Protein AF-G5BMF4-F1 (afdb_monomer)

Foldseek 3Di:
DQVVCCVVVVHHAAEDAAEDAPPDDPVVVVVVCVVCVVVNHRHPYYHYPVRVVCVVPVLADPVCPVVLVVVCVVVVVVCVVVVHDLQPDDAAEAADPSSVRVVSLVVVCVVSVNDDHDPVDDNDCNVVVVVVLVVCVVVVNPPPPPPPDDFPWDWDWDQDPVRWTKIWIAGPVPRDIDIDIDDDDDDDDDPVSVVVVVVVVVVVVVVVVVVVVVVVVVVVVVVVVVVVVVVCVDPVCVVVADPVRD

Mean predicted aligned error: 19.8 Å

Solvent-accessible surface area (backbone atoms only — not comparable to full-atom values): 14627 Å² total; per-residue (Å²): 108,64,68,58,50,19,65,73,68,72,43,90,65,52,68,39,74,48,71,42,64,74,84,61,51,72,71,56,54,48,52,52,44,51,52,33,46,76,72,59,22,47,58,79,39,81,38,35,41,68,55,53,46,38,60,66,44,33,75,61,78,71,74,33,54,66,61,60,53,53,61,45,53,63,53,53,48,50,30,59,76,67,72,49,58,74,85,71,58,88,79,45,80,53,67,42,69,76,55,71,40,68,62,60,48,49,50,50,19,61,73,49,77,64,47,76,69,50,74,91,55,56,30,79,50,48,62,60,50,52,52,52,53,52,50,39,54,75,71,68,50,79,86,77,71,74,89,65,89,69,83,50,64,49,73,47,81,45,72,49,99,84,64,38,42,35,40,34,39,32,29,71,83,76,71,52,69,52,76,48,77,48,76,82,77,86,81,79,73,48,74,67,52,51,51,52,50,52,55,49,51,56,54,51,52,57,52,53,51,56,50,50,52,53,52,53,54,48,52,52,50,51,52,51,53,50,52,50,51,53,53,62,70,31,78,89,43,50,82,78,52,56,86,92,77,113

Sequence (246 aa):
MKEFAEAYLGKTVTNAVVSVPAYFNDSHHQATKDAGTIAGLNVLRIIDEPTAAAISCGLGKKLNADLFCGTLDPVEKALQDAKLDKSQIHDIVLVSDSTCIPKIQKLLQDFFSGKELNKSINPVEAVAYGAAVQAAILSGDKHTSCSHGVPQIEVTFDIDANGILSVSAVDKSTRKENKITITNDKGHLSKEDIERMVQGAEKHKAEDEKQRDKVSSKNSLESYAFNMKATVEDEKLQGKINDEDK

Organism: Heterocephalus glaber (NCBI:txid10181)

Nearest PDB structures (foldseek):
  1yuw-assembly1_A  TM=3.554E-01  e=4.131E-20  Bos taurus
  7kw7-assembly1_C  TM=4.059E-01  e=4.649E-16  Homo sapiens
  5tky-assembly1_A  TM=4.871E-01  e=7.244E-13  Thermochaetoides thermophila DSM 1495
  7krw-assembly3_A  TM=3.355E-01  e=3.394E-12  Escherichia coli K-12
  3n8e-assembly1_A  TM=5.237E-01  e=1.599E-04  Homo sapiens

InterPro domains:
  IPR013126 Heat shock protein 70 family [PF00012] (1-62)
  IPR013126 Heat shock protein 70 fam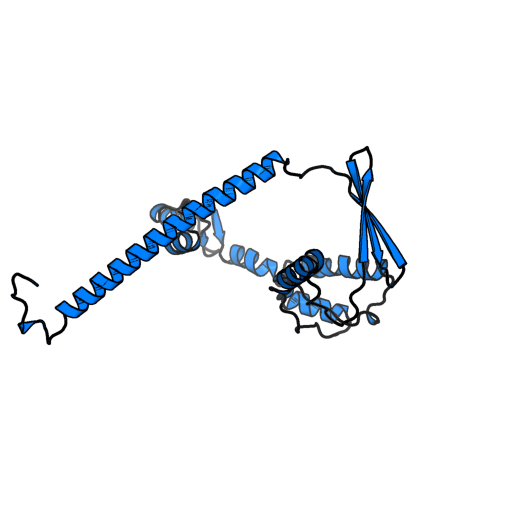ily [PF00012] (146-245)
  IPR013126 Heat shock protein 70 family [PTHR19375] (62-141)
  IPR029047 Heat shock protein 70kD, peptide-binding domain superfamily [G3DSA:2.60.34.10] (135-218)
  IPR029047 Heat shock protein 70kD, peptide-binding domain superfamily [SSF100920] (146-222)
  IPR029048 Heat shock protein 70kD, C-terminal domain superfamily [G3DSA:1.20.1270.10] (219-246)
  IPR029048 Heat shock protein 70kD, C-terminal domain superfamily [SSF100934] (217-246)
  IPR043129 ATPase, nucleotide binding domain [SSF53067] (1-61)
  IPR043129 ATPase, nucleotide binding domain [SSF53067] (61-140)

pLDDT: mean 74.52, std 13.39, range [37.62, 92.75]

Structure (mmCIF, N/CA/C/O backbone):
data_AF-G5BMF4-F1
#
_entry.id   AF-G5BMF4-F1
#
loop_
_atom_site.group_PDB
_atom_site.id
_atom_site.type_symbol
_atom_site.label_atom_id
_atom_site.label_alt_id
_atom_site.label_comp_id
_atom_site.label_asym_id
_atom_site.label_entity_id
_atom_site.label_seq_id
_atom_site.pdbx_PDB_ins_code
_atom_site.Cartn_x
_atom_site.Cartn_y
_atom_site.Cartn_z
_atom_site.occupancy
_atom_site.B_iso_or_equiv
_atom_site.auth_seq_id
_atom_site.auth_comp_id
_atom_site.auth_asym_id
_atom_site.auth_atom_id
_atom_site.pdbx_PDB_model_num
ATOM 1 N N . MET A 1 1 ? -6.979 11.730 17.651 1.00 76.50 1 MET A N 1
ATOM 2 C CA . MET A 1 1 ? -6.179 10.892 16.722 1.00 76.50 1 MET A CA 1
ATOM 3 C C . MET A 1 1 ? -5.653 9.622 17.376 1.00 76.50 1 MET A C 1
ATOM 5 O O . MET A 1 1 ? -5.875 8.574 16.794 1.00 76.50 1 MET A O 1
ATOM 9 N N . LYS A 1 2 ? -5.025 9.679 18.564 1.00 79.31 2 LYS A N 1
ATOM 10 C CA . LYS A 1 2 ? -4.610 8.483 19.322 1.00 79.31 2 LYS A CA 1
ATOM 11 C C . LYS A 1 2 ? -5.760 7.489 19.516 1.00 79.31 2 LYS A C 1
ATOM 13 O O . LYS A 1 2 ? -5.690 6.417 18.951 1.00 79.31 2 LYS A O 1
ATOM 18 N N . GLU A 1 3 ? -6.856 7.887 20.158 1.00 82.00 3 GLU A N 1
ATOM 19 C CA . GLU A 1 3 ? -8.017 7.004 20.392 1.00 82.00 3 GLU A CA 1
ATOM 20 C C . GLU A 1 3 ? -8.640 6.446 19.102 1.00 82.00 3 GLU A C 1
ATOM 22 O O . GLU A 1 3 ? -9.033 5.289 19.063 1.00 82.00 3 GLU A O 1
ATOM 27 N N . PHE A 1 4 ? -8.679 7.227 18.016 1.00 84.12 4 PHE A N 1
ATOM 28 C CA . PHE A 1 4 ? -9.124 6.737 16.703 1.00 84.12 4 PHE A CA 1
ATOM 29 C C . PHE A 1 4 ? -8.186 5.664 16.144 1.00 84.12 4 PHE A C 1
ATOM 31 O O . PHE A 1 4 ? -8.647 4.645 15.637 1.00 84.12 4 PHE A O 1
ATOM 38 N N . ALA A 1 5 ? -6.873 5.879 16.244 1.00 80.56 5 ALA A N 1
ATOM 39 C CA . ALA A 1 5 ? -5.883 4.888 15.852 1.00 80.56 5 ALA A CA 1
ATOM 40 C C . ALA A 1 5 ? -5.940 3.663 16.772 1.00 80.56 5 ALA A C 1
ATOM 42 O O . ALA A 1 5 ? -5.826 2.551 16.286 1.00 80.56 5 ALA A O 1
ATOM 43 N N . GLU A 1 6 ? -6.171 3.838 18.070 1.00 87.25 6 GLU A N 1
ATOM 44 C CA . GLU A 1 6 ? -6.324 2.744 19.029 1.00 87.25 6 GLU A CA 1
ATOM 45 C C . GLU A 1 6 ? -7.609 1.947 18.788 1.00 87.25 6 GLU A C 1
ATOM 47 O O . GLU A 1 6 ? -7.586 0.726 18.881 1.00 87.25 6 GLU A O 1
ATOM 52 N N . ALA A 1 7 ? -8.703 2.607 18.406 1.00 85.69 7 ALA A N 1
ATOM 53 C CA . ALA A 1 7 ? -9.954 1.960 18.026 1.00 85.69 7 ALA A CA 1
ATOM 54 C C . ALA A 1 7 ? -9.825 1.199 16.698 1.00 85.69 7 ALA A C 1
ATOM 56 O O . ALA A 1 7 ? -10.31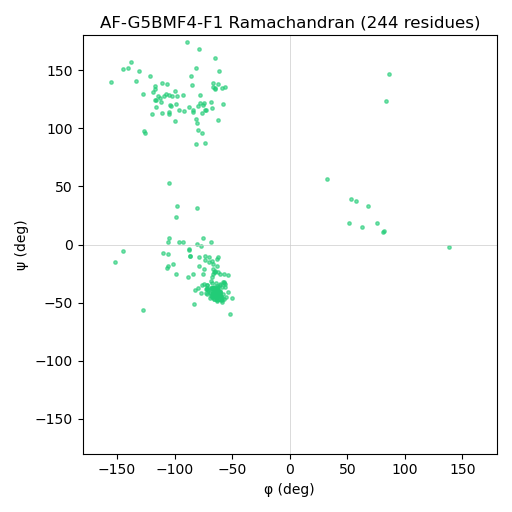6 0.080 16.586 1.00 85.69 7 ALA A O 1
ATOM 57 N N . TYR A 1 8 ? -9.134 1.772 15.708 1.00 80.06 8 TYR A N 1
ATOM 58 C CA . TYR A 1 8 ? -8.893 1.120 14.418 1.00 80.06 8 TYR A CA 1
ATOM 59 C C . TYR A 1 8 ? -7.887 -0.035 14.523 1.00 80.06 8 TYR A C 1
ATOM 61 O O . TYR A 1 8 ? -8.076 -1.092 13.929 1.00 80.06 8 TYR A O 1
ATOM 69 N N . LEU A 1 9 ? -6.805 0.162 15.280 1.00 73.25 9 LEU A N 1
ATOM 70 C CA . LEU A 1 9 ? -5.732 -0.818 15.459 1.00 73.25 9 LEU A CA 1
ATOM 71 C C . LEU A 1 9 ? -6.020 -1.810 16.593 1.00 73.25 9 LEU A C 1
ATOM 73 O O . LEU A 1 9 ? -5.255 -2.757 16.767 1.00 73.25 9 LEU A O 1
ATOM 77 N N . GLY A 1 10 ? -7.058 -1.566 17.396 1.00 83.62 10 GLY A N 1
ATOM 78 C CA . GLY A 1 10 ? -7.434 -2.372 18.558 1.00 83.62 10 GLY A CA 1
ATOM 79 C C . GLY A 1 10 ? -6.388 -2.414 19.679 1.00 83.62 10 GLY A C 1
ATOM 80 O O . GLY A 1 10 ? -6.456 -3.293 20.535 1.00 83.62 10 GLY A O 1
ATOM 81 N N . LYS A 1 11 ? -5.394 -1.517 19.677 1.00 81.06 11 LYS A N 1
ATOM 82 C CA . LYS A 1 11 ? -4.276 -1.516 20.634 1.00 81.06 11 LYS A CA 1
ATOM 83 C C . LYS A 1 11 ? -3.905 -0.113 21.059 1.00 81.06 11 LYS A C 1
ATOM 85 O O . LYS A 1 11 ? -4.026 0.811 20.262 1.00 81.06 11 LYS A O 1
ATOM 90 N N . THR A 1 12 ? -3.369 0.015 22.269 1.00 82.69 12 THR A N 1
ATOM 91 C CA . THR A 1 12 ? -2.863 1.293 22.763 1.00 82.69 12 THR A CA 1
ATOM 92 C C . THR A 1 12 ? -1.670 1.769 21.934 1.00 82.69 12 THR A C 1
ATOM 94 O O . THR A 1 12 ? -0.750 1.014 21.609 1.00 82.69 12 THR A O 1
ATOM 97 N N . VAL A 1 13 ? -1.693 3.043 21.563 1.00 90.06 13 VAL A N 1
ATOM 98 C CA . VAL A 1 13 ? -0.676 3.702 20.751 1.00 90.06 13 VAL A CA 1
ATOM 99 C C . VAL A 1 13 ? 0.147 4.572 21.684 1.00 90.06 13 VAL A C 1
ATOM 101 O O . VAL A 1 13 ? -0.334 5.556 22.239 1.00 90.06 13 VAL A O 1
ATOM 104 N N . THR A 1 14 ? 1.407 4.190 21.872 1.00 86.69 14 THR A N 1
ATOM 105 C CA . THR A 1 14 ? 2.322 4.857 22.808 1.00 86.69 14 THR A CA 1
ATOM 106 C C . THR A 1 14 ? 3.367 5.713 22.116 1.00 86.69 14 THR A C 1
ATOM 108 O O . THR A 1 14 ? 3.929 6.585 22.759 1.00 86.69 14 THR A O 1
ATOM 111 N N . ASN A 1 15 ? 3.621 5.506 20.824 1.00 89.38 15 ASN A N 1
ATOM 112 C CA . ASN A 1 15 ? 4.634 6.228 20.059 1.00 89.38 15 ASN A CA 1
ATOM 113 C C . ASN A 1 15 ? 3.998 6.952 18.873 1.00 89.38 15 ASN A C 1
ATOM 115 O O . ASN A 1 15 ? 3.086 6.418 18.240 1.00 89.38 15 ASN A O 1
ATOM 119 N N . ALA A 1 16 ? 4.517 8.131 18.534 1.00 88.50 16 ALA A N 1
ATOM 120 C CA . ALA A 1 16 ? 4.056 8.891 17.380 1.00 88.50 16 ALA A CA 1
ATOM 121 C C . ALA A 1 16 ? 5.192 9.651 16.687 1.00 88.50 16 ALA A C 1
ATOM 123 O O . ALA A 1 16 ? 6.168 10.068 17.310 1.00 88.50 16 ALA A O 1
ATOM 124 N N . VAL A 1 17 ? 5.030 9.858 15.383 1.00 87.69 17 VAL A N 1
ATOM 125 C CA . VAL A 1 17 ? 5.748 10.883 14.621 1.00 87.69 17 VAL A CA 1
ATOM 126 C C . VAL A 1 17 ? 4.746 11.999 14.363 1.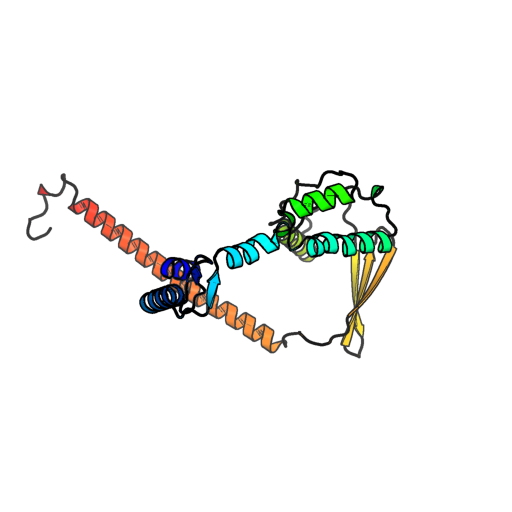00 87.69 17 VAL A C 1
ATOM 128 O O . VAL A 1 17 ? 3.632 11.721 13.921 1.00 87.69 17 VAL A O 1
ATOM 131 N N . VAL A 1 18 ? 5.115 13.239 14.675 1.00 89.06 18 VAL A N 1
ATOM 132 C CA . VAL A 1 18 ? 4.206 14.392 14.594 1.00 89.06 18 VAL A CA 1
ATOM 133 C C . VAL A 1 18 ? 4.762 15.387 13.586 1.00 89.06 18 VAL A C 1
ATOM 135 O O . VAL A 1 18 ? 5.954 15.700 13.617 1.00 89.06 18 VAL A O 1
ATOM 138 N N . SER A 1 19 ? 3.917 15.842 12.663 1.00 87.62 19 SER A N 1
ATOM 139 C CA . SER A 1 19 ? 4.314 16.816 11.652 1.00 87.62 19 SER A CA 1
ATOM 140 C C . SER A 1 19 ? 4.185 18.254 12.159 1.00 87.62 19 SER A C 1
ATOM 142 O O . SER A 1 19 ? 3.265 18.550 12.920 1.00 87.62 19 SER A O 1
ATOM 144 N N . VAL A 1 20 ? 5.086 19.141 11.731 1.00 87.62 20 VAL A N 1
ATOM 145 C CA . VAL A 1 20 ? 5.065 20.585 12.048 1.00 87.62 20 VAL A CA 1
ATOM 146 C C . VAL A 1 20 ? 5.416 21.435 10.821 1.00 87.62 20 VAL A C 1
ATOM 148 O O . VAL A 1 20 ? 6.100 20.943 9.926 1.00 87.62 20 VAL A O 1
ATOM 151 N N . PRO A 1 21 ? 5.019 22.713 10.744 1.00 84.75 21 PRO A N 1
ATOM 152 C CA . PRO A 1 21 ? 5.416 23.582 9.637 1.00 84.75 21 PRO A CA 1
ATOM 153 C C . PRO A 1 21 ? 6.940 23.784 9.569 1.00 84.75 21 PRO A C 1
ATOM 155 O O . PRO A 1 21 ? 7.570 24.047 10.585 1.00 84.75 21 PRO A O 1
ATOM 158 N N . ALA A 1 22 ? 7.538 23.761 8.372 1.00 78.38 22 ALA A N 1
ATOM 159 C CA . ALA A 1 22 ? 9.004 23.839 8.197 1.00 78.38 22 ALA A CA 1
ATOM 160 C C . ALA A 1 22 ? 9.674 25.142 8.673 1.00 78.38 22 ALA A C 1
ATOM 162 O O . ALA A 1 22 ? 10.896 25.219 8.737 1.00 78.38 22 ALA A O 1
ATOM 163 N N . TYR A 1 23 ? 8.898 26.187 8.955 1.00 81.69 23 TYR A N 1
ATOM 164 C CA . TYR A 1 23 ? 9.409 27.445 9.503 1.00 81.69 23 TYR A CA 1
ATOM 165 C C . TYR A 1 23 ? 9.373 27.479 11.038 1.00 81.69 23 TYR A C 1
ATOM 167 O O . TYR A 1 23 ? 9.701 28.507 11.636 1.00 81.69 23 TYR A O 1
ATOM 175 N N . PHE A 1 24 ? 8.942 26.395 11.690 1.00 84.88 24 PHE A N 1
ATOM 176 C CA . PHE A 1 24 ? 8.996 26.291 13.140 1.00 84.88 24 PHE A CA 1
ATOM 177 C C . PHE A 1 24 ? 10.450 26.290 13.613 1.00 84.88 24 PHE A C 1
ATOM 179 O O . PHE A 1 24 ? 11.325 25.630 13.061 1.00 84.88 24 PHE A O 1
ATOM 186 N N . ASN A 1 25 ? 10.701 27.078 14.654 1.00 84.50 25 ASN A N 1
ATOM 187 C CA . ASN A 1 25 ? 11.979 27.087 15.352 1.00 84.50 25 ASN A CA 1
ATOM 188 C C . ASN A 1 25 ? 11.975 26.050 16.490 1.00 84.50 25 ASN A C 1
ATOM 190 O O . ASN A 1 25 ? 10.940 25.466 16.825 1.00 84.50 25 ASN A O 1
ATOM 194 N N . ASP A 1 26 ? 13.124 25.871 17.137 1.00 84.38 26 ASP A N 1
ATOM 195 C CA . ASP A 1 26 ? 13.311 24.850 18.174 1.00 84.38 26 ASP A CA 1
ATOM 196 C C . ASP A 1 26 ? 12.328 24.967 19.348 1.00 84.38 26 ASP A C 1
ATOM 198 O O . ASP A 1 26 ? 11.889 23.952 19.890 1.00 84.38 26 ASP A O 1
ATOM 202 N N . SER A 1 27 ? 11.915 26.187 19.709 1.00 87.69 27 SER A N 1
ATOM 203 C CA . SER A 1 27 ? 10.931 26.405 20.775 1.00 87.69 27 SER A CA 1
ATOM 204 C C . SER A 1 27 ? 9.553 25.848 20.401 1.00 87.69 27 SER A C 1
ATOM 206 O O . SER A 1 27 ? 8.913 25.192 21.222 1.00 87.69 27 SER A O 1
ATOM 208 N N . HIS A 1 28 ? 9.122 26.024 19.150 1.00 86.19 28 HIS A N 1
ATOM 209 C CA . HIS A 1 28 ? 7.862 25.457 18.668 1.00 86.19 28 HIS A CA 1
ATOM 210 C C . HIS A 1 28 ? 7.935 23.927 18.499 1.00 86.19 28 HIS A C 1
ATOM 212 O O . HIS A 1 28 ? 6.958 23.224 18.773 1.00 86.19 28 HIS A O 1
ATOM 218 N N . HIS A 1 29 ? 9.091 23.382 18.101 1.00 86.81 29 HIS A N 1
ATOM 219 C CA . HIS A 1 29 ? 9.310 21.930 18.059 1.00 86.81 29 HIS A CA 1
ATOM 220 C C . HIS A 1 29 ? 9.222 21.301 19.447 1.00 86.81 29 HIS A C 1
ATOM 222 O O . HIS A 1 29 ? 8.599 20.248 19.606 1.00 86.81 29 HIS A O 1
ATOM 228 N N . GLN A 1 30 ? 9.802 21.956 20.454 1.00 87.00 30 GLN A N 1
ATOM 229 C CA . GLN A 1 30 ? 9.728 21.487 21.830 1.00 87.00 30 GLN A CA 1
ATOM 230 C C . GLN A 1 30 ? 8.290 21.538 22.354 1.00 87.00 30 GLN A C 1
ATOM 232 O O . GLN A 1 30 ? 7.793 20.520 22.827 1.00 87.00 30 GLN A O 1
ATOM 237 N N . ALA A 1 31 ? 7.575 22.647 22.134 1.00 91.81 31 ALA A N 1
ATOM 238 C CA . ALA A 1 31 ? 6.162 22.761 22.502 1.00 91.81 31 ALA A CA 1
ATOM 239 C C . ALA A 1 31 ? 5.293 21.654 21.868 1.00 91.81 31 ALA A C 1
ATOM 241 O O . ALA A 1 31 ? 4.386 21.122 22.507 1.00 91.81 31 ALA A O 1
ATOM 242 N N . THR A 1 32 ? 5.596 21.252 20.630 1.00 89.75 32 THR A N 1
ATOM 243 C CA . THR A 1 32 ? 4.875 20.168 19.942 1.00 89.75 32 THR A CA 1
ATOM 244 C C . THR A 1 32 ? 5.183 18.788 20.540 1.00 89.75 32 THR A C 1
ATOM 246 O O . THR A 1 32 ? 4.284 17.955 20.680 1.00 89.75 32 THR A O 1
ATOM 249 N N . LYS A 1 33 ? 6.436 18.526 20.932 1.00 88.88 33 LYS A N 1
ATOM 250 C CA . LYS A 1 33 ? 6.811 17.288 21.641 1.00 88.88 33 LYS A CA 1
ATOM 251 C C . LYS A 1 33 ? 6.178 17.213 23.027 1.00 88.88 33 LYS A C 1
ATOM 253 O O . LYS A 1 33 ? 5.692 16.151 23.422 1.00 88.88 33 LYS A O 1
ATOM 258 N N . ASP A 1 34 ? 6.141 18.338 23.732 1.00 89.69 34 ASP A N 1
ATOM 259 C CA . ASP A 1 34 ? 5.514 18.443 25.047 1.00 89.69 34 ASP A CA 1
ATOM 260 C C . ASP A 1 34 ? 4.003 18.187 24.930 1.00 89.69 34 ASP A C 1
ATOM 262 O O . ASP A 1 34 ? 3.454 17.399 25.697 1.00 89.69 34 ASP A O 1
ATOM 266 N N . ALA A 1 35 ? 3.344 18.726 23.896 1.00 90.06 35 ALA A N 1
ATOM 267 C CA . ALA A 1 35 ? 1.940 18.435 23.600 1.00 90.06 35 ALA A CA 1
ATOM 268 C C . ALA A 1 35 ? 1.684 16.940 23.320 1.00 90.06 35 ALA A C 1
ATOM 270 O O . ALA A 1 35 ? 0.706 16.376 23.814 1.00 90.06 35 ALA A O 1
ATOM 271 N N . GLY A 1 36 ? 2.573 16.269 22.578 1.00 91.19 36 GLY A N 1
ATOM 272 C CA . GLY A 1 36 ? 2.496 14.818 22.375 1.00 91.19 36 GLY A CA 1
ATOM 273 C C . GLY A 1 36 ? 2.658 14.031 23.679 1.00 91.19 36 GLY A C 1
ATOM 274 O O . GLY A 1 36 ? 1.895 13.100 23.937 1.00 91.19 36 GLY A O 1
ATOM 275 N N . THR A 1 37 ? 3.573 14.468 24.545 1.00 88.62 37 THR A N 1
ATOM 276 C CA . THR A 1 37 ? 3.799 13.861 25.866 1.00 88.62 37 THR A CA 1
ATOM 277 C C . THR A 1 37 ? 2.574 14.017 26.769 1.00 88.62 37 THR A C 1
ATOM 279 O O . THR A 1 37 ? 2.141 13.046 27.387 1.00 88.62 37 THR A O 1
ATOM 282 N N . ILE A 1 38 ? 1.953 15.203 26.782 1.00 88.88 38 ILE A N 1
ATOM 283 C CA . ILE A 1 38 ? 0.695 15.473 27.500 1.00 88.88 38 ILE A CA 1
ATOM 284 C C . ILE A 1 38 ? -0.441 14.577 26.975 1.00 88.88 38 ILE A C 1
ATOM 286 O O . ILE A 1 38 ? -1.251 14.093 27.760 1.00 88.88 38 ILE A O 1
ATOM 290 N N . ALA A 1 39 ? -0.468 14.275 25.673 1.00 85.12 39 ALA A N 1
ATOM 291 C CA . ALA A 1 39 ? -1.416 13.333 25.065 1.00 85.12 39 ALA A CA 1
ATOM 292 C C . ALA A 1 39 ? -1.090 11.842 25.337 1.00 85.12 39 ALA A C 1
ATOM 294 O O . ALA A 1 39 ? -1.734 10.938 24.789 1.00 85.12 39 ALA A O 1
ATOM 295 N N . GLY A 1 40 ? -0.081 11.556 26.167 1.00 88.00 40 GLY A N 1
ATOM 296 C CA . GLY A 1 40 ? 0.369 10.202 26.481 1.00 88.00 40 GLY A CA 1
ATOM 297 C C . GLY A 1 40 ? 1.010 9.495 25.285 1.00 88.00 40 GLY A C 1
ATOM 298 O O . GLY A 1 40 ? 0.820 8.286 25.123 1.00 88.00 40 GLY A O 1
ATOM 299 N N . LEU A 1 41 ? 1.693 10.248 24.418 1.00 90.31 41 LEU A N 1
ATOM 300 C CA . LEU A 1 41 ? 2.464 9.755 23.281 1.00 90.31 41 LEU A CA 1
ATOM 301 C C . LEU A 1 41 ? 3.943 10.111 23.456 1.00 90.31 41 LEU A C 1
ATOM 303 O O . LEU A 1 41 ? 4.307 11.252 23.720 1.00 90.31 41 LEU A O 1
ATOM 307 N N . ASN A 1 42 ? 4.811 9.141 23.219 1.00 88.69 42 ASN A N 1
ATOM 308 C CA . ASN A 1 42 ? 6.236 9.345 23.042 1.00 88.69 42 ASN A CA 1
ATOM 309 C C . ASN A 1 42 ? 6.506 9.797 21.599 1.00 88.69 42 ASN A C 1
ATOM 311 O O . ASN A 1 42 ? 6.368 9.021 20.645 1.00 88.69 42 ASN A O 1
ATOM 315 N N . VAL A 1 43 ? 6.858 11.072 21.428 1.00 90.69 43 VAL A N 1
ATOM 316 C CA . VAL A 1 43 ? 7.119 11.654 20.108 1.00 90.69 43 VAL A CA 1
ATOM 317 C C . VAL A 1 43 ? 8.524 11.272 19.643 1.00 90.69 43 VAL A C 1
ATOM 319 O O . VAL A 1 43 ? 9.511 11.907 20.009 1.00 90.69 43 VAL A O 1
ATOM 322 N N . LEU A 1 44 ? 8.608 10.237 18.803 1.00 82.56 44 LEU A N 1
ATOM 323 C CA . LEU A 1 44 ? 9.869 9.678 18.303 1.00 82.56 44 LEU A CA 1
ATOM 324 C C . LEU A 1 44 ? 10.614 10.648 17.387 1.00 82.56 44 LEU A C 1
ATOM 326 O O . LEU A 1 44 ? 11.842 10.702 17.379 1.00 82.56 44 LEU A O 1
ATOM 330 N N . ARG A 1 45 ? 9.866 11.395 16.575 1.00 83.00 45 ARG A N 1
ATOM 331 C CA . ARG A 1 45 ? 10.425 12.349 15.624 1.00 83.00 45 ARG A CA 1
ATOM 332 C C . ARG A 1 45 ? 9.402 13.429 15.313 1.00 83.00 45 ARG A C 1
ATOM 334 O O . ARG A 1 45 ? 8.220 13.137 15.138 1.00 83.00 45 ARG A O 1
ATOM 341 N N . ILE A 1 46 ? 9.888 14.660 15.219 1.00 85.44 46 ILE A N 1
ATOM 342 C CA . ILE A 1 46 ? 9.164 15.747 14.572 1.00 85.44 46 ILE A CA 1
ATOM 343 C C . ILE A 1 46 ? 9.620 15.778 13.120 1.00 85.44 46 ILE A C 1
ATOM 345 O O . ILE A 1 46 ? 10.822 15.724 12.847 1.00 85.44 46 ILE A O 1
ATOM 349 N N . ILE A 1 47 ? 8.663 15.767 12.202 1.00 84.00 47 ILE A N 1
ATOM 350 C CA . ILE A 1 47 ? 8.932 15.839 10.771 1.00 84.00 47 ILE A CA 1
ATOM 351 C C . ILE A 1 47 ? 8.321 17.114 10.214 1.00 84.00 47 ILE A C 1
ATOM 353 O O . ILE A 1 47 ? 7.184 17.447 10.532 1.00 84.00 47 ILE A O 1
ATOM 357 N N . ASP A 1 48 ? 9.045 17.823 9.362 1.00 81.31 48 ASP A N 1
ATOM 358 C CA . ASP A 1 48 ? 8.456 18.990 8.721 1.00 81.31 48 ASP A CA 1
ATOM 359 C C . ASP A 1 48 ? 7.338 18.538 7.782 1.00 81.31 48 ASP A C 1
ATOM 361 O O . ASP A 1 48 ? 7.508 17.591 7.018 1.00 81.31 48 ASP A O 1
ATOM 365 N N . GLU A 1 49 ? 6.203 19.220 7.800 1.00 78.25 49 GLU A N 1
ATOM 366 C CA . GLU A 1 49 ? 5.074 18.980 6.907 1.00 78.25 49 GLU A CA 1
ATOM 367 C C . GLU A 1 49 ? 5.482 18.924 5.432 1.00 78.25 49 GLU A C 1
ATOM 369 O O . GLU A 1 49 ? 5.093 17.956 4.779 1.00 78.25 49 GLU A O 1
ATOM 374 N N . PRO A 1 50 ? 6.307 19.838 4.875 1.00 69.94 50 PRO A N 1
ATOM 375 C CA . PRO A 1 50 ? 6.765 19.685 3.497 1.00 69.94 50 PRO A CA 1
ATOM 376 C C . PRO A 1 50 ? 7.689 18.478 3.303 1.00 69.94 50 PRO A C 1
ATOM 378 O O . PRO A 1 50 ? 7.712 17.931 2.208 1.00 69.94 50 PRO A O 1
ATOM 381 N N . THR A 1 51 ? 8.398 18.005 4.332 1.00 65.31 51 THR A N 1
ATOM 382 C CA . THR A 1 51 ? 9.217 16.783 4.270 1.00 65.31 51 THR A CA 1
ATOM 383 C C . THR A 1 51 ? 8.349 15.527 4.359 1.00 65.31 51 THR A C 1
ATOM 385 O O . THR A 1 51 ? 8.542 14.603 3.580 1.00 65.31 51 THR A O 1
ATOM 388 N N . ALA A 1 52 ? 7.340 15.486 5.231 1.00 71.12 52 ALA A N 1
ATOM 389 C CA . ALA A 1 52 ? 6.359 14.402 5.304 1.00 71.12 52 ALA A CA 1
ATOM 390 C C . ALA A 1 52 ? 5.515 14.328 4.025 1.00 71.12 52 ALA A C 1
ATOM 392 O O . ALA A 1 52 ? 5.299 13.247 3.477 1.00 71.12 52 ALA A O 1
ATOM 393 N N . ALA A 1 53 ? 5.114 15.489 3.504 1.00 56.75 53 ALA A N 1
ATOM 394 C CA . ALA A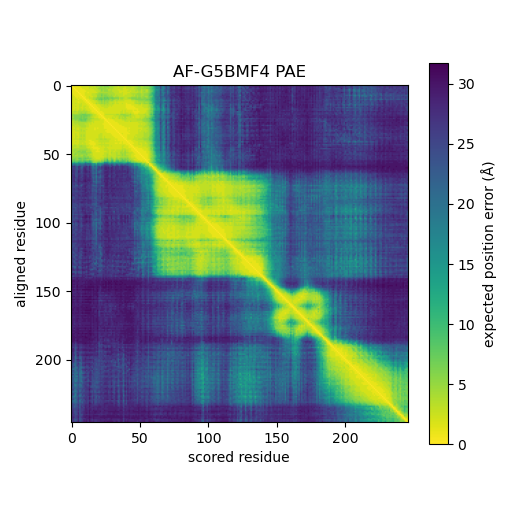 1 53 ? 4.465 15.623 2.214 1.00 56.75 53 ALA A CA 1
ATOM 395 C C . ALA A 1 53 ? 5.421 15.302 1.062 1.00 56.75 53 ALA A C 1
ATOM 397 O O . ALA A 1 53 ? 4.968 14.768 0.068 1.00 56.75 53 ALA A O 1
ATOM 398 N N . ALA A 1 54 ? 6.730 15.548 1.158 1.00 54.88 54 ALA A N 1
ATOM 399 C CA . ALA A 1 54 ? 7.705 15.090 0.165 1.00 54.88 54 ALA A CA 1
ATOM 400 C C . ALA A 1 54 ? 8.005 13.592 0.289 1.00 54.88 54 ALA A C 1
ATOM 402 O O . ALA A 1 54 ? 8.336 12.968 -0.706 1.00 54.88 54 ALA A O 1
ATOM 403 N N . ILE A 1 55 ? 7.838 12.970 1.451 1.00 54.69 55 ILE A N 1
ATOM 404 C CA . ILE A 1 55 ? 7.864 11.509 1.575 1.00 54.69 55 ILE A CA 1
ATOM 405 C C . ILE A 1 55 ? 6.580 10.923 0.968 1.00 54.69 55 ILE A C 1
ATOM 407 O O . ILE A 1 55 ? 6.650 9.933 0.244 1.00 54.69 55 ILE A O 1
ATOM 411 N N . SER A 1 56 ? 5.422 11.571 1.154 1.00 51.97 56 SER A N 1
ATOM 412 C CA . SER A 1 56 ? 4.154 11.124 0.555 1.00 51.97 56 SER A CA 1
ATOM 413 C C . SER A 1 56 ? 4.024 11.451 -0.946 1.00 51.97 56 SER A C 1
ATOM 415 O O . SER A 1 56 ? 3.484 10.649 -1.703 1.00 51.97 56 SER A O 1
ATOM 417 N N . CYS A 1 57 ? 4.563 12.587 -1.409 1.00 41.31 57 CYS A N 1
ATOM 418 C CA . CYS A 1 57 ? 4.508 13.092 -2.794 1.00 41.31 57 CYS A CA 1
ATOM 419 C C . CYS A 1 57 ? 5.779 12.806 -3.606 1.00 41.31 57 CYS A C 1
ATOM 421 O O . CYS A 1 57 ? 5.728 12.739 -4.839 1.00 41.31 57 CYS A O 1
ATOM 423 N N . GLY A 1 58 ? 6.930 12.641 -2.955 1.00 42.19 58 GLY A N 1
ATOM 424 C CA . GLY A 1 58 ? 8.182 12.174 -3.561 1.00 42.19 58 GLY A CA 1
ATOM 425 C C . GLY A 1 58 ? 8.079 10.728 -4.023 1.00 42.19 58 GLY A C 1
ATOM 426 O O . GLY A 1 58 ? 8.720 10.382 -5.008 1.00 42.19 58 GLY A O 1
ATOM 427 N N . LEU A 1 59 ? 7.131 9.966 -3.465 1.00 45.94 59 LEU A N 1
ATOM 428 C CA . LEU A 1 59 ? 6.637 8.714 -4.033 1.00 45.94 59 LEU A CA 1
ATOM 429 C C . LEU A 1 59 ? 5.827 8.866 -5.342 1.00 45.94 59 LEU A C 1
ATOM 431 O O . LEU A 1 59 ? 5.347 7.864 -5.860 1.00 45.94 59 LEU A O 1
ATOM 435 N N . GLY A 1 60 ? 5.663 10.080 -5.893 1.00 46.44 60 GLY A N 1
ATOM 436 C CA . GLY A 1 60 ? 4.631 10.369 -6.895 1.00 46.44 60 GLY A CA 1
ATOM 437 C C . GLY A 1 60 ? 5.040 11.037 -8.209 1.00 46.44 60 GLY A C 1
ATOM 438 O O . GLY A 1 60 ? 4.646 10.519 -9.252 1.00 46.44 60 GLY A O 1
ATOM 439 N N . LYS A 1 61 ? 5.698 12.215 -8.247 1.00 48.31 61 LYS A N 1
ATOM 440 C CA . LYS A 1 61 ? 5.716 12.981 -9.531 1.00 48.31 61 LYS A CA 1
ATOM 441 C C . LYS A 1 61 ? 6.956 13.789 -9.949 1.00 48.31 61 LYS A C 1
ATOM 443 O O . LYS A 1 61 ? 6.957 14.238 -11.093 1.00 48.31 61 LYS A O 1
ATOM 448 N N . LYS A 1 62 ? 8.023 13.941 -9.153 1.00 49.38 62 LYS A N 1
ATOM 449 C CA . LYS A 1 62 ? 9.286 14.535 -9.678 1.00 49.38 62 LYS A CA 1
ATOM 450 C C . LYS A 1 62 ? 10.595 14.101 -9.005 1.00 49.38 62 LYS A C 1
ATOM 452 O O . LYS A 1 62 ? 11.639 14.307 -9.604 1.00 49.38 62 LYS A O 1
ATOM 457 N N . LEU A 1 63 ? 10.547 13.474 -7.828 1.00 47.50 63 LEU A N 1
ATOM 458 C CA . LEU A 1 63 ? 11.729 12.903 -7.156 1.00 47.50 63 LEU A CA 1
ATOM 459 C C . LEU A 1 63 ? 12.007 11.450 -7.584 1.00 47.50 63 LEU A C 1
ATOM 461 O O . LEU A 1 63 ? 13.154 11.038 -7.639 1.00 47.50 63 LEU A O 1
ATOM 465 N N . ASN A 1 64 ? 10.963 10.716 -7.981 1.00 52.16 64 ASN A N 1
ATOM 466 C CA . ASN A 1 64 ? 11.036 9.335 -8.469 1.00 52.16 64 ASN A CA 1
ATOM 467 C C . ASN A 1 64 ? 11.024 9.228 -9.999 1.00 52.16 64 ASN A C 1
ATOM 469 O O . ASN A 1 64 ? 10.603 8.206 -10.527 1.00 52.16 64 ASN A O 1
ATOM 473 N N . ALA A 1 65 ? 11.427 10.269 -10.734 1.00 55.66 65 ALA A N 1
ATOM 474 C CA . ALA A 1 65 ? 11.503 10.161 -12.193 1.00 55.66 65 ALA A CA 1
ATOM 475 C C . ALA A 1 65 ? 12.385 8.969 -12.597 1.00 55.66 65 ALA A C 1
ATOM 477 O O . ALA A 1 65 ? 11.938 8.139 -13.379 1.00 55.66 65 ALA A O 1
ATOM 478 N N . ASP A 1 66 ? 13.542 8.815 -11.952 1.00 58.78 66 ASP A N 1
ATOM 479 C CA . ASP A 1 66 ? 14.448 7.687 -12.182 1.00 58.78 66 ASP A CA 1
ATOM 480 C C . ASP A 1 66 ? 13.839 6.352 -11.743 1.00 58.78 66 ASP A C 1
ATOM 482 O O . ASP A 1 66 ? 13.983 5.357 -12.441 1.00 58.78 66 ASP A O 1
ATOM 486 N N . LEU A 1 67 ? 13.087 6.323 -10.636 1.00 64.38 67 LEU A N 1
ATOM 487 C CA . LEU A 1 67 ? 12.437 5.101 -10.150 1.00 64.38 67 LEU A CA 1
ATOM 488 C C . LEU A 1 67 ? 11.296 4.653 -11.074 1.00 64.38 67 LEU A C 1
ATOM 490 O O . LEU A 1 67 ? 11.164 3.470 -11.365 1.00 64.38 67 LEU A O 1
ATOM 494 N N . PHE A 1 68 ? 10.481 5.593 -11.562 1.00 67.50 68 PHE A N 1
ATOM 495 C CA . PHE A 1 68 ? 9.415 5.298 -12.517 1.00 67.50 68 PHE A CA 1
ATOM 496 C C . PHE A 1 68 ? 9.969 4.965 -13.898 1.00 67.50 68 PHE A C 1
ATOM 498 O O . PHE A 1 68 ? 9.437 4.072 -14.546 1.00 67.50 68 PHE A O 1
ATOM 505 N N . CYS A 1 69 ? 11.036 5.626 -14.347 1.00 65.25 69 CYS A N 1
ATOM 506 C CA . CYS A 1 69 ? 11.725 5.249 -15.579 1.00 65.25 69 CYS A CA 1
ATOM 507 C C . CYS A 1 69 ? 12.357 3.858 -15.446 1.00 65.25 69 CYS A C 1
ATOM 509 O O . CYS A 1 69 ? 12.182 3.042 -16.341 1.00 65.25 69 CYS A O 1
ATOM 511 N N . GLY A 1 70 ? 12.962 3.543 -14.298 1.00 73.06 70 GLY A N 1
ATOM 512 C CA . GLY A 1 70 ? 13.534 2.228 -14.002 1.00 73.06 70 GLY A CA 1
ATOM 513 C C . GLY A 1 70 ? 12.506 1.093 -13.963 1.00 73.06 70 GLY A C 1
ATOM 514 O O . GLY A 1 70 ? 12.873 -0.063 -14.135 1.00 73.06 70 GLY A O 1
ATOM 515 N N . THR A 1 71 ? 11.203 1.382 -13.811 1.00 80.19 71 THR A N 1
ATOM 516 C CA . THR A 1 71 ? 10.163 0.350 -14.008 1.00 80.19 71 THR A CA 1
ATOM 517 C C . THR A 1 71 ? 10.058 -0.136 -15.453 1.00 80.19 71 THR A C 1
ATOM 519 O O . THR A 1 71 ? 9.491 -1.203 -15.681 1.00 80.19 71 THR A O 1
ATOM 522 N N . LEU A 1 72 ? 10.611 0.599 -16.424 1.00 82.06 72 LEU A N 1
ATOM 523 C CA . LEU A 1 72 ? 10.626 0.194 -17.827 1.00 82.06 72 LEU A CA 1
ATOM 524 C C . LEU A 1 72 ? 11.786 -0.753 -18.153 1.00 82.06 72 LEU A C 1
ATOM 526 O O . LEU A 1 72 ? 11.629 -1.565 -19.061 1.00 82.06 72 LEU A O 1
ATOM 530 N N . ASP A 1 73 ? 12.893 -0.734 -17.402 1.00 84.56 73 ASP A N 1
ATOM 531 C CA . ASP A 1 73 ? 14.048 -1.601 -17.686 1.00 84.56 73 ASP A CA 1
ATOM 532 C C . ASP A 1 73 ? 13.681 -3.099 -17.608 1.00 84.56 73 ASP A C 1
ATOM 534 O O . ASP A 1 73 ? 14.018 -3.850 -18.528 1.00 84.56 73 ASP A O 1
ATOM 538 N N . PRO A 1 74 ? 12.928 -3.579 -16.590 1.00 86.81 74 PRO A N 1
ATOM 539 C CA . PRO A 1 74 ? 12.440 -4.956 -16.570 1.00 86.81 74 PRO A CA 1
ATOM 540 C C . PRO A 1 74 ? 11.464 -5.265 -17.707 1.00 86.81 74 PRO A C 1
ATOM 542 O O . PRO A 1 74 ? 11.444 -6.393 -18.194 1.00 86.81 74 PRO A O 1
ATOM 545 N N . VAL A 1 75 ? 10.662 -4.286 -18.140 1.00 86.12 75 VAL A N 1
ATOM 546 C CA . VAL A 1 75 ? 9.712 -4.454 -19.251 1.00 86.12 75 VAL A CA 1
ATOM 547 C C . VAL A 1 75 ? 10.467 -4.625 -20.567 1.00 86.12 75 VAL A C 1
ATOM 549 O O . VAL A 1 75 ? 10.156 -5.523 -21.346 1.00 86.12 75 VAL A O 1
ATOM 552 N N . GLU A 1 76 ? 11.491 -3.808 -20.806 1.00 86.00 76 GLU A N 1
ATOM 553 C CA . GLU A 1 76 ? 12.352 -3.919 -21.981 1.00 86.00 76 GLU A CA 1
ATOM 554 C C . GLU A 1 76 ? 13.137 -5.232 -21.981 1.00 86.00 76 GLU A C 1
ATOM 556 O O . GLU A 1 76 ? 13.164 -5.931 -22.993 1.00 86.00 76 GLU A O 1
ATOM 561 N N . LYS A 1 77 ? 13.696 -5.624 -20.833 1.00 87.19 77 LYS A N 1
ATOM 562 C CA . LYS A 1 77 ? 14.384 -6.907 -20.695 1.00 87.19 77 LYS A CA 1
ATOM 563 C C . LYS A 1 77 ? 13.447 -8.091 -20.942 1.00 87.19 77 LYS A C 1
ATOM 565 O O . LYS A 1 77 ? 13.810 -9.003 -21.673 1.00 87.19 77 LYS A O 1
ATOM 570 N N . ALA A 1 78 ? 12.223 -8.052 -20.415 1.00 85.44 78 ALA A N 1
ATOM 571 C CA . ALA A 1 78 ? 11.225 -9.090 -20.664 1.00 85.44 78 ALA A CA 1
ATOM 572 C C . ALA A 1 78 ? 10.849 -9.189 -22.153 1.00 85.44 78 ALA A C 1
ATOM 574 O O . ALA A 1 78 ? 10.689 -10.294 -22.669 1.00 85.44 78 ALA A O 1
ATOM 575 N N . LEU A 1 79 ? 10.750 -8.058 -22.863 1.00 85.69 79 LEU A N 1
ATOM 576 C CA . LEU A 1 79 ? 10.530 -8.044 -24.314 1.00 85.69 79 LEU A CA 1
ATOM 577 C C . LEU A 1 79 ? 11.714 -8.648 -25.081 1.00 85.69 79 LEU A C 1
ATOM 579 O O . LEU A 1 79 ? 11.505 -9.443 -26.000 1.00 85.69 79 LEU A O 1
ATOM 583 N N . GLN A 1 80 ? 12.945 -8.317 -24.682 1.00 87.38 80 GLN A N 1
ATOM 584 C CA . GLN A 1 80 ? 14.164 -8.878 -25.272 1.00 87.38 80 GLN A CA 1
ATOM 585 C C . GLN A 1 80 ? 14.264 -10.392 -25.045 1.00 87.38 80 GLN A C 1
ATOM 587 O O . GLN A 1 80 ? 14.483 -11.138 -26.001 1.00 87.38 80 GLN A O 1
ATOM 592 N N . ASP A 1 81 ? 14.035 -10.852 -23.814 1.00 89.88 81 ASP A N 1
ATOM 593 C CA . ASP A 1 81 ? 14.053 -12.272 -23.447 1.00 89.88 81 ASP A CA 1
ATOM 594 C C . ASP A 1 81 ? 12.953 -13.048 -24.194 1.00 89.88 81 ASP A C 1
ATOM 596 O O . ASP A 1 81 ? 13.179 -14.158 -24.685 1.00 89.88 81 ASP A O 1
ATOM 600 N N . ALA A 1 82 ? 11.775 -12.437 -24.363 1.00 85.31 82 ALA A N 1
ATOM 601 C CA . ALA A 1 82 ? 10.676 -12.999 -25.145 1.00 85.31 82 ALA A CA 1
ATOM 602 C C . ALA A 1 82 ? 10.907 -12.939 -26.667 1.00 85.31 82 ALA A C 1
ATOM 604 O O . ALA A 1 82 ? 10.189 -13.615 -27.411 1.00 85.31 82 ALA A O 1
ATOM 605 N N . LYS A 1 83 ? 11.901 -12.169 -27.135 1.00 91.31 83 LYS A N 1
ATOM 606 C CA . LYS A 1 83 ? 12.152 -11.855 -28.553 1.00 91.31 83 LYS A CA 1
ATOM 607 C C . LYS A 1 83 ? 10.911 -11.288 -29.249 1.00 91.31 83 LYS A C 1
ATOM 609 O O . LYS A 1 83 ? 10.620 -11.646 -30.391 1.00 91.31 83 LYS A O 1
ATOM 614 N N . LEU A 1 84 ? 10.167 -10.447 -28.535 1.00 86.06 84 LEU A N 1
ATOM 615 C CA . LEU A 1 84 ? 8.957 -9.802 -29.030 1.00 86.06 84 LEU A CA 1
ATOM 616 C C . LEU A 1 84 ? 9.187 -8.311 -29.212 1.00 86.06 84 LEU A C 1
ATOM 618 O O . LEU A 1 84 ? 9.779 -7.640 -28.368 1.00 86.06 84 LEU A O 1
ATOM 622 N N . ASP A 1 85 ? 8.659 -7.794 -30.311 1.00 87.00 85 ASP A N 1
ATOM 623 C CA . ASP A 1 85 ? 8.620 -6.367 -30.570 1.00 87.00 85 ASP A CA 1
ATOM 624 C C . ASP A 1 85 ? 7.431 -5.722 -29.836 1.00 87.00 85 ASP A C 1
ATOM 626 O O . ASP A 1 85 ? 6.396 -6.358 -29.611 1.00 87.00 85 ASP A O 1
ATOM 630 N N . LYS A 1 86 ? 7.542 -4.438 -29.474 1.00 86.62 86 LYS A N 1
ATOM 631 C CA . LYS A 1 86 ? 6.497 -3.708 -28.725 1.00 86.62 86 LYS A CA 1
ATOM 632 C C . LYS A 1 86 ? 5.149 -3.733 -29.446 1.00 86.62 86 LYS A C 1
ATOM 634 O O . LYS A 1 86 ? 4.099 -3.772 -28.809 1.00 86.62 86 LYS A O 1
ATOM 639 N N . SER A 1 87 ? 5.194 -3.746 -30.776 1.00 86.00 87 SER A N 1
ATOM 640 C CA . SER A 1 87 ? 4.030 -3.843 -31.660 1.00 86.00 87 SER A CA 1
ATOM 641 C C . SER A 1 87 ? 3.265 -5.169 -31.542 1.00 86.00 87 SER A C 1
ATOM 643 O O . SER A 1 87 ? 2.072 -5.213 -31.836 1.00 86.00 87 SER A O 1
ATOM 645 N N . GLN A 1 88 ? 3.920 -6.238 -31.083 1.00 85.44 88 GLN A N 1
ATOM 646 C CA . GLN A 1 88 ? 3.333 -7.576 -30.959 1.00 85.44 88 GLN A CA 1
ATOM 647 C C . GLN A 1 88 ? 2.602 -7.793 -29.626 1.00 85.44 88 GLN A C 1
ATOM 649 O O . GLN A 1 88 ? 1.907 -8.797 -29.454 1.00 85.44 88 GLN A O 1
ATOM 654 N N . ILE A 1 89 ? 2.734 -6.866 -28.675 1.00 86.00 89 ILE A N 1
ATOM 655 C CA . ILE A 1 89 ? 1.980 -6.907 -27.421 1.00 86.00 89 ILE A CA 1
ATOM 656 C C . ILE A 1 89 ? 0.542 -6.509 -27.714 1.00 86.00 89 ILE A C 1
ATOM 658 O O . ILE A 1 89 ? 0.307 -5.418 -28.217 1.00 86.00 89 ILE A O 1
ATOM 662 N N . HIS A 1 90 ? -0.422 -7.379 -27.411 1.00 85.50 90 HIS A N 1
ATOM 663 C CA . HIS A 1 90 ? -1.837 -7.161 -27.728 1.00 85.50 90 HIS A CA 1
ATOM 664 C C . HIS A 1 90 ? -2.521 -6.301 -26.667 1.00 85.50 90 HIS A C 1
ATOM 666 O O . HIS A 1 90 ? -3.063 -5.250 -27.006 1.00 85.50 90 HIS A O 1
ATOM 672 N N . ASP A 1 91 ? -2.376 -6.690 -25.403 1.00 83.25 91 ASP A N 1
ATOM 673 C CA . ASP A 1 91 ? -2.993 -6.041 -24.252 1.00 83.25 91 ASP A CA 1
ATOM 674 C C . ASP A 1 91 ? -1.967 -5.771 -23.155 1.00 83.25 91 ASP A C 1
ATOM 676 O O . ASP A 1 91 ? -1.013 -6.528 -22.967 1.00 83.25 91 ASP A O 1
ATOM 680 N N . ILE A 1 92 ? -2.196 -4.695 -22.404 1.00 85.50 92 ILE A N 1
ATOM 681 C CA . ILE A 1 92 ? -1.395 -4.324 -21.237 1.00 85.50 92 ILE A CA 1
ATOM 682 C C . ILE A 1 92 ? -2.328 -4.319 -20.032 1.00 85.50 92 ILE A C 1
ATOM 684 O O . ILE A 1 92 ? -3.230 -3.484 -19.945 1.00 85.50 92 ILE A O 1
ATOM 688 N N . VAL A 1 93 ? -2.119 -5.258 -19.113 1.00 82.94 93 VAL A N 1
ATOM 689 C CA . VAL A 1 93 ? -2.928 -5.407 -17.899 1.00 82.94 93 VAL A CA 1
ATOM 690 C C . VAL A 1 93 ? -2.193 -4.785 -16.718 1.00 82.94 93 VAL A C 1
ATOM 692 O O . VAL A 1 93 ? -1.010 -5.042 -16.507 1.00 82.94 93 VAL A O 1
ATOM 695 N N . LEU A 1 94 ? -2.908 -3.973 -15.941 1.00 81.19 94 LEU A N 1
ATOM 696 C CA . LEU A 1 94 ? -2.403 -3.360 -14.718 1.00 81.19 94 LEU A CA 1
ATOM 697 C C . LEU A 1 94 ? -2.859 -4.168 -13.501 1.00 81.19 94 LEU A C 1
ATOM 699 O O . LEU A 1 94 ? -4.046 -4.438 -13.337 1.00 81.19 94 LEU A O 1
ATOM 703 N N . VAL A 1 95 ? -1.911 -4.542 -12.646 1.00 75.88 95 VAL A N 1
ATOM 704 C CA . VAL A 1 95 ? -2.152 -5.314 -11.420 1.00 75.88 95 VAL A CA 1
ATOM 705 C C . VAL A 1 95 ? -1.389 -4.644 -10.284 1.00 75.88 95 VAL A C 1
ATOM 707 O O . VAL A 1 95 ? -0.250 -4.240 -10.503 1.00 75.88 95 VAL A O 1
ATOM 710 N N . SER A 1 96 ? -1.978 -4.577 -9.082 1.00 77.19 96 SER A N 1
ATOM 711 C CA . SER A 1 96 ? -1.470 -3.887 -7.879 1.00 77.19 96 SER A CA 1
ATOM 712 C C . SER A 1 96 ? -1.821 -2.399 -7.781 1.00 77.19 96 SER A C 1
ATOM 714 O O . SER A 1 96 ? -1.835 -1.671 -8.773 1.00 77.19 96 SER A O 1
ATOM 716 N N . ASP A 1 97 ? -2.028 -1.924 -6.551 1.00 77.75 97 ASP A N 1
ATOM 717 C CA . ASP A 1 97 ? -2.457 -0.560 -6.210 1.00 77.75 97 ASP A CA 1
ATOM 718 C C . ASP A 1 97 ? -1.516 0.524 -6.742 1.00 77.75 97 ASP A C 1
ATOM 720 O O . ASP A 1 97 ? -1.942 1.616 -7.117 1.00 77.75 97 ASP A O 1
ATOM 724 N N . SER A 1 98 ? -0.217 0.229 -6.830 1.00 77.06 98 SER A N 1
ATOM 725 C CA . SER A 1 98 ? 0.764 1.187 -7.357 1.00 77.06 98 SER A CA 1
ATOM 726 C C . SER A 1 98 ? 0.542 1.495 -8.842 1.00 77.06 98 SER A C 1
ATOM 728 O O . SER A 1 98 ? 0.898 2.574 -9.312 1.00 77.06 98 SER A O 1
ATOM 730 N N . THR A 1 99 ? -0.109 0.601 -9.591 1.00 78.81 99 THR A N 1
ATOM 731 C CA . THR A 1 99 ? -0.452 0.848 -11.001 1.00 78.81 99 THR A CA 1
ATOM 732 C C . THR A 1 99 ? -1.600 1.842 -11.176 1.00 78.81 99 THR A C 1
ATOM 734 O O . THR A 1 99 ? -1.806 2.352 -12.279 1.00 78.81 99 THR A O 1
ATOM 737 N N . CYS A 1 100 ? -2.293 2.215 -10.094 1.00 78.88 100 CYS A N 1
ATOM 738 C CA . CYS A 1 100 ? -3.261 3.313 -10.083 1.00 78.88 100 CYS A CA 1
ATOM 739 C C . CYS A 1 100 ? -2.591 4.694 -10.213 1.00 78.88 100 CYS A C 1
ATOM 741 O O . CYS A 1 100 ? -3.280 5.691 -10.430 1.00 78.88 100 CYS A O 1
ATOM 743 N N . ILE A 1 101 ? -1.257 4.782 -10.104 1.00 80.62 101 ILE A N 1
ATOM 744 C CA . ILE A 1 101 ? -0.512 6.036 -10.257 1.00 80.62 101 ILE A CA 1
ATOM 745 C C . ILE A 1 101 ? -0.595 6.514 -11.723 1.00 80.62 101 ILE A C 1
ATOM 747 O O . ILE A 1 101 ? -0.025 5.876 -12.614 1.00 80.62 101 ILE A O 1
ATOM 751 N N . PRO A 1 102 ? -1.184 7.697 -12.008 1.00 79.94 102 PRO A N 1
ATOM 752 C CA . PRO A 1 102 ? -1.382 8.166 -13.386 1.00 79.94 102 PRO A CA 1
ATOM 753 C C . PRO A 1 102 ? -0.088 8.351 -14.188 1.00 79.94 102 PRO A C 1
ATOM 755 O O . PRO A 1 102 ? -0.094 8.301 -15.415 1.00 79.94 102 PRO A O 1
ATOM 758 N N . LYS A 1 103 ? 1.042 8.591 -13.508 1.00 78.19 103 LYS A N 1
ATOM 759 C CA . LYS A 1 103 ? 2.345 8.767 -14.159 1.00 78.19 103 LYS A CA 1
ATOM 760 C C . LYS A 1 103 ? 2.897 7.450 -14.711 1.00 78.19 103 LYS A C 1
ATOM 762 O O . LYS A 1 103 ? 3.443 7.476 -15.806 1.00 78.19 103 LYS A O 1
ATOM 767 N N . ILE A 1 104 ? 2.713 6.334 -14.002 1.00 82.00 104 ILE A N 1
ATOM 768 C CA . ILE A 1 104 ? 3.111 4.992 -14.461 1.00 82.00 104 ILE A CA 1
ATOM 769 C C . ILE A 1 104 ? 2.255 4.583 -15.656 1.00 82.00 104 ILE A C 1
ATOM 771 O O . ILE A 1 104 ? 2.785 4.157 -16.676 1.00 82.00 104 ILE A O 1
ATOM 775 N N . GLN A 1 105 ? 0.941 4.806 -15.568 1.00 85.38 105 GLN A N 1
ATOM 776 C CA . GLN A 1 105 ? 0.027 4.547 -16.680 1.00 85.38 105 GLN A CA 1
ATOM 777 C C . GLN A 1 105 ? 0.437 5.330 -17.928 1.00 85.38 105 GLN A C 1
ATOM 779 O O . GLN A 1 105 ? 0.556 4.762 -19.008 1.00 85.38 105 GLN A O 1
ATOM 784 N N . LYS A 1 106 ? 0.735 6.623 -17.770 1.00 83.62 106 LYS A N 1
ATOM 785 C CA . LYS A 1 106 ? 1.193 7.455 -18.880 1.00 83.62 106 LYS A CA 1
ATOM 786 C C . LYS A 1 106 ? 2.539 6.994 -19.448 1.00 83.62 106 LYS A C 1
ATOM 788 O O . LYS A 1 106 ? 2.674 6.922 -20.658 1.00 83.62 106 LYS A O 1
ATOM 793 N N . LEU A 1 107 ? 3.509 6.642 -18.602 1.00 84.94 107 LEU A N 1
ATOM 794 C CA . LEU A 1 107 ? 4.809 6.130 -19.055 1.00 84.94 107 LEU A CA 1
ATOM 795 C C . LEU A 1 107 ? 4.674 4.820 -19.840 1.00 84.94 107 LEU A C 1
ATOM 797 O O . LEU A 1 107 ? 5.328 4.667 -20.864 1.00 84.94 107 LEU A O 1
ATOM 801 N N . LEU A 1 108 ? 3.811 3.903 -19.397 1.00 86.88 108 LEU A N 1
ATOM 802 C CA . LEU A 1 108 ? 3.529 2.662 -20.121 1.00 86.88 108 LEU A CA 1
ATOM 803 C C . LEU A 1 108 ? 2.825 2.930 -21.453 1.00 86.88 108 LEU A C 1
ATOM 805 O O . LEU A 1 108 ? 3.211 2.356 -22.466 1.00 86.88 108 LEU A O 1
ATOM 809 N N . GLN A 1 109 ? 1.836 3.825 -21.474 1.00 87.81 109 GLN A N 1
ATOM 810 C CA . GLN A 1 109 ? 1.186 4.244 -22.719 1.00 87.81 109 GLN A CA 1
ATOM 811 C C . GLN A 1 109 ? 2.205 4.839 -23.691 1.00 87.81 109 GLN A C 1
ATOM 813 O O . GLN A 1 109 ? 2.278 4.399 -24.833 1.00 87.81 109 GLN A O 1
ATOM 818 N N . ASP A 1 110 ? 3.040 5.773 -23.231 1.00 87.56 110 ASP A N 1
ATOM 819 C CA . ASP A 1 110 ? 4.091 6.395 -24.039 1.00 87.56 110 ASP A CA 1
ATOM 820 C C . ASP A 1 110 ? 5.103 5.338 -24.542 1.00 87.56 110 AS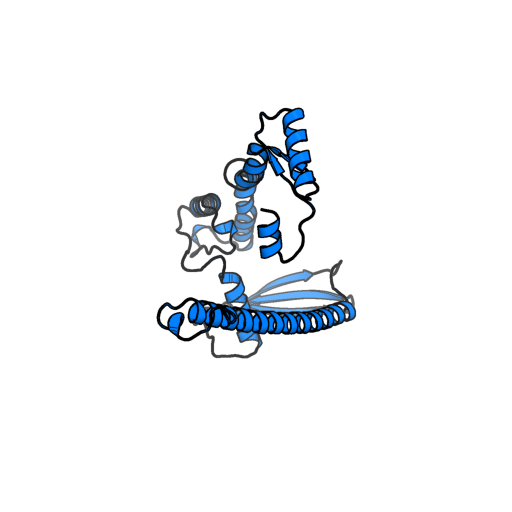P A C 1
ATOM 822 O O . ASP A 1 110 ? 5.495 5.356 -25.711 1.00 87.56 110 ASP A O 1
ATOM 826 N N . PHE A 1 111 ? 5.479 4.365 -23.701 1.00 87.25 111 PHE A N 1
ATOM 827 C CA . PHE A 1 111 ? 6.408 3.284 -24.054 1.00 87.25 111 PHE A CA 1
ATOM 828 C C . PHE A 1 111 ? 5.850 2.334 -25.123 1.00 87.25 111 PHE A C 1
ATOM 830 O O . PHE A 1 111 ? 6.603 1.888 -25.992 1.00 87.25 111 PHE A O 1
ATOM 837 N N . PHE A 1 112 ? 4.546 2.051 -25.085 1.00 89.31 112 PHE A N 1
ATOM 838 C CA . PHE A 1 112 ? 3.832 1.212 -26.053 1.00 89.31 112 PHE A CA 1
ATOM 839 C C . PHE A 1 112 ? 3.112 2.037 -27.135 1.00 89.31 112 PHE A C 1
ATOM 841 O O . PHE A 1 112 ? 2.051 1.648 -27.625 1.00 89.31 112 PHE A O 1
ATOM 848 N N . SER A 1 113 ? 3.687 3.181 -27.524 1.00 86.00 113 SER A N 1
ATOM 849 C CA . SER A 1 113 ? 3.232 3.995 -28.664 1.00 86.00 113 SER A CA 1
ATOM 850 C C . SER A 1 113 ? 1.772 4.466 -28.570 1.00 86.00 113 SER A C 1
ATOM 852 O O . SER A 1 113 ? 1.056 4.516 -29.567 1.00 86.00 113 SER A O 1
ATOM 854 N N . GLY A 1 114 ? 1.323 4.818 -27.367 1.00 83.31 114 GLY A N 1
ATOM 855 C CA . GLY A 1 114 ? -0.024 5.320 -27.091 1.00 83.31 114 GLY A CA 1
ATOM 856 C C . GLY A 1 114 ? -1.096 4.235 -26.974 1.00 83.31 114 GLY A C 1
ATOM 857 O O . GLY A 1 114 ? -2.279 4.568 -26.950 1.00 83.31 114 GLY A O 1
ATOM 858 N N . LYS A 1 115 ? -0.716 2.952 -26.903 1.00 86.62 115 LYS A N 1
ATOM 859 C CA . LYS A 1 115 ? -1.664 1.847 -26.727 1.00 86.62 115 LYS A CA 1
ATOM 860 C C . LYS A 1 115 ? -2.478 2.011 -25.438 1.00 86.62 115 LYS A C 1
ATOM 862 O O . LYS A 1 115 ? -1.932 2.303 -24.374 1.00 86.62 115 LYS A O 1
ATOM 867 N N . GLU A 1 116 ? -3.789 1.790 -25.533 1.00 86.19 116 GLU A N 1
ATOM 868 C CA . GLU A 1 116 ? -4.680 1.842 -24.375 1.00 86.19 116 GLU A CA 1
ATOM 869 C C . GLU A 1 116 ? -4.380 0.712 -23.382 1.00 86.19 116 GLU A C 1
ATOM 871 O O . GLU A 1 116 ? -4.126 -0.433 -23.753 1.00 86.19 116 GLU A O 1
ATOM 876 N N . LEU A 1 117 ? -4.413 1.055 -22.093 1.00 86.56 117 LEU A N 1
ATOM 877 C CA . LEU A 1 117 ? -4.223 0.096 -21.007 1.00 86.56 117 LEU A CA 1
ATOM 878 C C . LEU A 1 117 ? -5.559 -0.573 -20.698 1.00 86.56 117 LEU A C 1
ATOM 880 O O . LEU A 1 117 ? -6.584 0.107 -20.603 1.00 86.56 117 LEU A O 1
ATOM 884 N N . ASN A 1 118 ? -5.543 -1.885 -20.483 1.00 79.44 118 ASN A N 1
ATOM 885 C CA . ASN A 1 118 ? -6.748 -2.635 -20.178 1.00 79.44 118 ASN A CA 1
ATOM 886 C C . ASN A 1 118 ? -7.217 -2.323 -18.748 1.00 79.44 118 ASN A C 1
ATOM 888 O O . ASN A 1 118 ? -6.527 -2.615 -17.772 1.00 79.44 118 ASN A O 1
ATOM 892 N N . LYS A 1 119 ? -8.406 -1.721 -18.640 1.00 80.31 119 LYS A N 1
ATOM 893 C CA . LYS A 1 119 ? -9.062 -1.352 -17.372 1.00 80.31 119 LYS A CA 1
ATOM 894 C C . LYS A 1 119 ? -10.224 -2.272 -17.002 1.00 80.31 119 LYS A C 1
ATOM 896 O O . LYS A 1 119 ? -10.932 -2.001 -16.039 1.00 80.31 119 LYS 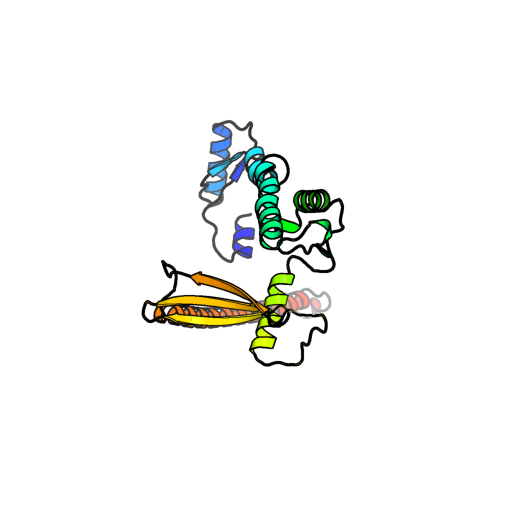A O 1
ATOM 901 N N . SER A 1 120 ? -10.435 -3.343 -17.764 1.00 75.69 120 SER A N 1
ATOM 902 C CA . SER A 1 120 ? -11.511 -4.310 -17.509 1.00 75.69 120 SER A CA 1
ATOM 903 C C . SER A 1 120 ? -11.245 -5.149 -16.257 1.00 75.69 120 SER A C 1
ATOM 905 O O . SER A 1 120 ? -12.145 -5.808 -15.750 1.00 75.69 120 SER A O 1
ATOM 907 N N . ILE A 1 121 ? -10.003 -5.135 -15.768 1.00 73.81 121 ILE A N 1
ATOM 908 C CA . ILE A 1 121 ? -9.550 -5.897 -14.612 1.00 73.81 121 ILE A CA 1
ATOM 909 C C . ILE A 1 121 ? -9.332 -4.929 -13.448 1.00 73.81 121 ILE A C 1
ATOM 911 O O . ILE A 1 121 ? -8.639 -3.922 -13.595 1.00 73.81 121 ILE A O 1
ATOM 915 N N . ASN A 1 122 ? -9.911 -5.245 -12.287 1.00 75.12 122 ASN A N 1
ATOM 916 C CA . ASN A 1 122 ? -9.696 -4.480 -11.063 1.00 75.12 122 ASN A CA 1
ATOM 917 C C . ASN A 1 122 ? -8.285 -4.776 -10.504 1.00 75.12 122 ASN A C 1
ATOM 919 O O . ASN A 1 122 ? -8.037 -5.912 -10.092 1.00 75.12 122 ASN A O 1
ATOM 923 N N . PRO A 1 123 ? -7.365 -3.793 -10.449 1.00 72.31 123 PRO A N 1
ATOM 924 C CA . PRO A 1 123 ? -5.975 -4.023 -10.048 1.00 72.31 123 PRO A CA 1
ATOM 925 C C . PRO A 1 123 ? -5.816 -4.469 -8.588 1.00 72.31 123 PRO A C 1
ATOM 927 O O . PRO A 1 123 ? -4.806 -5.098 -8.271 1.00 72.31 123 PRO A O 1
ATOM 930 N N . VAL A 1 124 ? -6.800 -4.175 -7.728 1.00 74.31 124 VAL A N 1
ATOM 931 C CA . VAL A 1 124 ? -6.797 -4.529 -6.297 1.00 74.31 124 VAL A CA 1
ATOM 932 C C . VAL A 1 124 ? -7.198 -5.995 -6.089 1.00 74.31 124 VAL A C 1
ATOM 934 O O . VAL A 1 124 ? -6.649 -6.696 -5.243 1.00 74.31 124 VAL A O 1
ATOM 937 N N . GLU A 1 125 ? -8.141 -6.487 -6.893 1.00 71.25 125 GLU A N 1
ATOM 938 C CA . GLU A 1 125 ? -8.775 -7.800 -6.703 1.00 71.25 125 GLU A CA 1
ATOM 939 C C . GLU A 1 125 ? -8.225 -8.878 -7.644 1.00 71.25 125 GLU A C 1
ATOM 941 O O . GLU A 1 125 ? -8.386 -10.069 -7.376 1.00 71.25 125 GLU A O 1
ATOM 946 N N . ALA A 1 126 ? -7.537 -8.489 -8.723 1.00 73.81 126 ALA A N 1
ATOM 947 C CA . ALA A 1 126 ? -7.032 -9.403 -9.748 1.00 73.81 126 ALA A CA 1
ATOM 948 C C . ALA A 1 126 ? -6.170 -10.540 -9.181 1.00 73.81 126 ALA A C 1
ATOM 950 O O . ALA A 1 126 ? -6.301 -11.690 -9.599 1.00 73.81 126 ALA A O 1
ATOM 951 N N . VAL A 1 127 ? -5.306 -10.227 -8.209 1.00 73.88 127 VAL A N 1
ATOM 952 C CA . VAL A 1 127 ? -4.407 -11.212 -7.590 1.00 73.88 127 VAL A CA 1
ATOM 953 C C . VAL A 1 127 ? -5.196 -12.212 -6.748 1.00 73.88 127 VAL A C 1
ATOM 955 O O . VAL A 1 127 ? -4.994 -13.419 -6.876 1.00 73.88 127 VAL A O 1
ATOM 958 N N . ALA A 1 128 ? -6.125 -11.723 -5.922 1.00 68.62 128 ALA A N 1
ATOM 959 C CA . ALA A 1 128 ? -6.958 -12.567 -5.069 1.00 68.62 128 ALA A CA 1
ATOM 960 C C . ALA A 1 128 ? -7.876 -13.471 -5.904 1.00 68.62 128 ALA A C 1
ATOM 962 O O . ALA A 1 128 ? -7.997 -14.663 -5.626 1.00 68.62 128 ALA A O 1
ATOM 963 N N . TYR A 1 129 ? -8.457 -12.925 -6.975 1.00 67.44 129 TYR A N 1
ATOM 964 C CA . TYR A 1 129 ? -9.279 -13.683 -7.910 1.00 67.44 129 TYR A CA 1
ATOM 965 C C . TYR A 1 129 ? -8.470 -14.775 -8.623 1.00 67.44 129 TYR A C 1
ATOM 967 O O . TYR A 1 129 ? -8.887 -15.931 -8.652 1.00 67.44 129 TYR A O 1
ATOM 975 N N . GLY A 1 130 ? -7.279 -14.445 -9.135 1.00 69.88 130 GLY A N 1
ATOM 976 C CA . GLY A 1 130 ? -6.389 -15.416 -9.776 1.00 69.88 130 GLY A CA 1
ATOM 977 C C . GLY A 1 130 ? -5.966 -16.545 -8.834 1.00 69.88 130 GLY A C 1
ATOM 978 O O . GLY A 1 130 ? -6.003 -17.714 -9.218 1.00 69.88 130 GLY A O 1
ATOM 979 N N . ALA A 1 131 ? -5.640 -16.218 -7.580 1.00 64.06 131 ALA A N 1
ATOM 980 C CA . ALA A 1 131 ? -5.307 -17.208 -6.560 1.00 64.06 131 ALA A CA 1
ATOM 981 C C . ALA A 1 131 ? -6.493 -18.133 -6.237 1.00 64.06 131 ALA A C 1
ATOM 983 O O . ALA A 1 131 ? -6.313 -19.346 -6.142 1.00 64.06 131 ALA A O 1
ATOM 984 N N . ALA A 1 132 ? -7.707 -17.585 -6.124 1.00 57.69 132 ALA A N 1
ATOM 985 C CA . ALA A 1 132 ? -8.917 -18.365 -5.875 1.00 57.69 132 ALA A CA 1
ATOM 986 C C . ALA A 1 132 ? -9.249 -19.311 -7.042 1.00 57.69 132 ALA A C 1
ATOM 988 O O . ALA A 1 132 ? -9.547 -20.485 -6.822 1.00 57.69 132 ALA A O 1
ATOM 989 N N . VAL A 1 133 ? -9.138 -18.832 -8.285 1.00 67.50 133 VAL A N 1
ATOM 990 C CA . VAL A 1 133 ? -9.337 -19.662 -9.483 1.00 67.50 133 VAL A CA 1
ATOM 991 C C . VAL A 1 133 ? -8.293 -20.778 -9.547 1.00 67.50 133 VAL A C 1
ATOM 993 O O . VAL A 1 133 ? -8.649 -21.935 -9.770 1.00 67.50 133 VAL A O 1
ATOM 996 N N . GLN A 1 134 ? -7.021 -20.468 -9.285 1.00 61.28 134 GLN A N 1
ATOM 997 C CA . GLN A 1 134 ? -5.956 -21.471 -9.267 1.00 61.28 134 GLN A CA 1
ATOM 998 C C . GLN A 1 134 ? -6.177 -22.519 -8.168 1.00 61.28 134 GLN A C 1
ATOM 1000 O O . GLN A 1 134 ? -5.985 -23.711 -8.406 1.00 61.28 134 GLN A O 1
ATOM 1005 N N . ALA A 1 135 ? -6.628 -22.098 -6.984 1.00 56.19 135 ALA A N 1
ATOM 1006 C CA . ALA A 1 135 ? -6.967 -23.003 -5.891 1.00 56.19 135 ALA A CA 1
ATOM 1007 C C . ALA A 1 135 ? -8.132 -23.936 -6.256 1.00 56.19 135 ALA A C 1
ATOM 1009 O O . ALA A 1 135 ? -8.058 -25.130 -5.971 1.00 56.19 135 ALA A O 1
ATOM 1010 N N . ALA A 1 136 ? -9.169 -23.432 -6.933 1.00 60.53 136 ALA A N 1
ATOM 1011 C CA . ALA A 1 136 ? -10.293 -24.246 -7.400 1.00 60.53 136 ALA A CA 1
ATOM 1012 C C . ALA A 1 136 ? -9.856 -25.302 -8.433 1.00 60.53 136 ALA A C 1
ATOM 1014 O O . ALA A 1 136 ? -10.218 -26.473 -8.311 1.00 60.53 136 ALA A O 1
ATOM 1015 N N . ILE A 1 137 ? -9.002 -24.919 -9.392 1.00 67.69 137 ILE A N 1
ATOM 1016 C CA . ILE A 1 137 ? -8.448 -25.836 -10.403 1.00 67.69 137 ILE A CA 1
ATOM 1017 C C . ILE A 1 137 ? -7.619 -26.943 -9.740 1.00 67.69 137 ILE A C 1
ATOM 1019 O O . ILE A 1 137 ? -7.798 -28.122 -10.0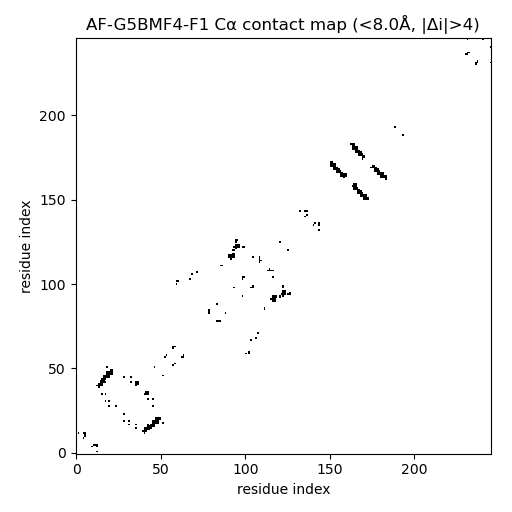47 1.00 67.69 137 ILE A O 1
ATOM 1023 N N . LEU A 1 138 ? -6.731 -26.579 -8.810 1.00 64.38 138 LEU A N 1
ATOM 1024 C CA . LEU A 1 138 ? -5.893 -27.537 -8.081 1.00 64.38 138 LEU A CA 1
ATOM 1025 C C . LEU A 1 138 ? -6.705 -28.437 -7.139 1.00 64.38 138 LEU A C 1
ATOM 1027 O O . LEU A 1 138 ? -6.321 -29.579 -6.906 1.00 64.38 138 LEU A O 1
ATOM 1031 N N . SER A 1 139 ? -7.847 -27.949 -6.650 1.00 66.25 139 SER A N 1
ATOM 1032 C CA . SER A 1 139 ? -8.795 -28.724 -5.837 1.00 66.25 139 SER A CA 1
ATOM 1033 C C . SER A 1 139 ? -9.655 -29.686 -6.671 1.00 66.25 139 SER A C 1
ATOM 1035 O O . SER A 1 139 ? -10.457 -30.432 -6.114 1.00 66.25 139 SER A O 1
ATOM 1037 N N . GLY A 1 140 ? -9.480 -29.707 -7.998 1.00 59.88 140 GLY A N 1
ATOM 1038 C CA . GLY A 1 140 ? -10.180 -30.615 -8.907 1.00 59.88 140 GLY A CA 1
ATOM 1039 C C . GLY A 1 140 ? -11.586 -30.157 -9.297 1.00 59.88 140 GLY A C 1
ATOM 1040 O O . GLY A 1 140 ? -12.329 -30.940 -9.895 1.00 59.88 140 GLY A O 1
ATOM 1041 N N . ASP A 1 141 ? -11.949 -28.909 -8.993 1.00 53.44 141 ASP A N 1
ATOM 1042 C CA . ASP A 1 141 ? -13.269 -28.365 -9.282 1.00 53.44 141 ASP A CA 1
ATOM 1043 C C . ASP A 1 141 ? -13.339 -27.937 -10.760 1.00 53.44 141 ASP A C 1
ATOM 1045 O O . ASP A 1 141 ? -12.737 -26.954 -11.191 1.00 53.44 141 ASP A O 1
ATOM 1049 N N . LYS A 1 142 ? -14.024 -28.733 -11.591 1.00 53.78 142 LYS A N 1
ATOM 1050 C CA . LYS A 1 142 ? -14.014 -28.589 -13.064 1.00 53.78 142 LYS A CA 1
ATOM 1051 C C . LYS A 1 142 ? -14.956 -27.504 -13.598 1.00 53.78 142 LYS A C 1
ATOM 1053 O O . LYS A 1 142 ? -15.055 -27.337 -14.812 1.00 53.78 142 LYS A O 1
ATOM 1058 N N . HIS A 1 143 ? -15.673 -26.796 -12.726 1.00 52.06 143 HIS A N 1
ATOM 1059 C CA . HIS A 1 143 ? -16.759 -25.904 -13.138 1.00 52.06 143 HIS A CA 1
ATOM 1060 C C . HIS A 1 143 ? -16.314 -24.472 -13.495 1.00 52.06 143 HIS A C 1
ATOM 1062 O O . HIS A 1 143 ? -17.122 -23.682 -13.980 1.00 52.06 143 HIS A O 1
ATOM 1068 N N . THR A 1 144 ? -15.031 -24.139 -13.321 1.00 43.69 144 THR A N 1
ATOM 1069 C CA . THR A 1 144 ? -14.433 -22.848 -13.704 1.00 43.69 144 THR A CA 1
ATOM 1070 C C . THR A 1 144 ? -13.584 -22.983 -14.970 1.00 43.69 144 THR A C 1
ATOM 1072 O O . THR A 1 144 ? -12.420 -22.594 -15.029 1.00 43.69 144 THR A O 1
ATOM 1075 N N . SER A 1 145 ? -14.160 -23.543 -16.035 1.00 39.12 145 SER A N 1
ATOM 1076 C CA . SER A 1 145 ? -13.528 -23.523 -17.354 1.00 39.12 145 SER A CA 1
ATOM 1077 C C . SER A 1 145 ? -13.611 -22.113 -17.953 1.00 39.12 145 SER A C 1
ATOM 1079 O O . SER A 1 145 ? -14.543 -21.795 -18.692 1.00 39.12 145 SER A O 1
ATOM 1081 N N . CYS A 1 146 ? -12.641 -21.250 -17.645 1.00 37.62 146 CYS A N 1
ATOM 1082 C CA . CYS A 1 146 ? -12.412 -20.034 -18.422 1.00 37.62 146 CYS A CA 1
ATOM 1083 C C . CYS A 1 146 ? -12.033 -20.433 -19.860 1.00 37.62 146 CYS A C 1
ATOM 1085 O O . CYS A 1 146 ? -10.942 -20.936 -20.122 1.00 37.62 146 CYS A O 1
ATOM 1087 N N . SER A 1 147 ? -12.961 -20.228 -20.794 1.00 38.03 147 SER A N 1
ATOM 1088 C CA . SER A 1 147 ? -12.917 -20.656 -22.198 1.00 38.03 147 SER A CA 1
ATOM 1089 C C . SER A 1 147 ? -12.081 -19.755 -23.118 1.00 38.03 147 SER A C 1
ATOM 1091 O O . SER A 1 147 ? -12.380 -19.636 -24.304 1.00 38.03 147 SER A O 1
ATOM 1093 N N . HIS A 1 148 ? -11.026 -19.122 -22.606 1.00 40.91 148 HIS A N 1
ATOM 1094 C CA . HIS A 1 148 ? -10.101 -18.339 -23.423 1.00 40.91 148 HIS A CA 1
ATOM 1095 C C . HIS A 1 148 ? -8.675 -18.828 -23.197 1.00 40.91 148 HIS A C 1
ATOM 1097 O O . HIS A 1 148 ? -8.033 -18.436 -22.232 1.00 40.91 148 HIS A O 1
ATOM 1103 N N . GLY A 1 149 ? -8.228 -19.719 -24.093 1.00 49.22 149 GLY A N 1
ATOM 1104 C CA . GLY A 1 149 ? -6.824 -20.013 -24.409 1.00 49.22 149 GLY A CA 1
ATOM 1105 C C . GLY A 1 149 ? -5.824 -19.874 -23.265 1.00 49.22 149 GLY A C 1
ATOM 1106 O O . GLY A 1 149 ? -4.868 -19.115 -23.391 1.00 49.22 149 GLY A O 1
ATOM 1107 N N . VAL A 1 150 ? -6.044 -20.578 -22.155 1.00 51.00 150 VAL A N 1
ATOM 1108 C CA . VAL A 1 150 ? -5.126 -20.533 -21.016 1.00 51.00 150 VAL A CA 1
ATOM 1109 C C . VAL A 1 150 ? -3.888 -21.368 -21.372 1.00 51.00 150 VAL A C 1
ATOM 1111 O O . VAL A 1 150 ? -4.044 -22.560 -21.660 1.00 51.00 150 VAL A O 1
ATOM 1114 N N . PRO A 1 151 ? -2.672 -20.787 -21.390 1.00 54.44 151 PRO A N 1
ATOM 1115 C CA . PRO A 1 151 ? -1.451 -21.547 -21.626 1.00 54.44 151 PRO A CA 1
ATOM 1116 C C . PRO A 1 151 ? -1.325 -22.645 -20.567 1.00 54.44 151 PRO A C 1
ATOM 1118 O O . PRO A 1 151 ? -1.323 -22.386 -19.363 1.00 54.44 151 PRO A O 1
ATOM 1121 N N . GLN A 1 152 ? -1.266 -23.895 -21.024 1.00 53.88 152 GLN A N 1
ATOM 1122 C CA . GLN A 1 152 ? -1.140 -25.060 -20.157 1.00 53.88 152 GLN A CA 1
ATOM 1123 C C . GLN A 1 152 ? 0.326 -25.236 -19.770 1.00 53.88 152 GLN A C 1
ATOM 1125 O O . GLN A 1 152 ? 1.070 -25.956 -20.431 1.00 53.88 152 GLN A O 1
ATOM 1130 N N . ILE A 1 153 ? 0.746 -24.555 -18.709 1.00 62.22 153 ILE A N 1
ATOM 1131 C CA . ILE A 1 153 ? 2.101 -24.678 -18.174 1.00 62.22 153 ILE A CA 1
ATOM 1132 C C . ILE A 1 153 ? 2.148 -25.886 -17.233 1.00 62.22 153 ILE A C 1
ATOM 1134 O O . ILE A 1 153 ? 1.487 -25.917 -16.198 1.00 62.22 153 ILE A O 1
ATOM 1138 N N . GLU A 1 154 ? 2.930 -26.891 -17.604 1.00 56.91 154 GLU A N 1
ATOM 1139 C CA . GLU A 1 154 ? 3.266 -28.040 -16.774 1.00 56.91 154 GLU A CA 1
ATOM 1140 C C . GLU A 1 154 ? 4.549 -27.743 -16.011 1.00 56.91 154 GLU A C 1
ATOM 1142 O O . GLU A 1 154 ? 5.612 -27.564 -16.601 1.00 56.91 154 GLU A O 1
ATOM 1147 N N . VAL A 1 155 ? 4.438 -27.656 -14.688 1.00 64.94 155 VAL A N 1
ATOM 1148 C CA . VAL A 1 155 ? 5.575 -27.388 -13.812 1.00 64.94 155 VAL A CA 1
ATOM 1149 C C . VAL A 1 155 ? 5.994 -28.690 -13.140 1.00 64.94 155 VAL A C 1
ATOM 1151 O O . VAL A 1 155 ? 5.208 -29.293 -12.413 1.00 64.94 155 VAL A O 1
ATOM 1154 N N . THR A 1 156 ? 7.229 -29.118 -13.384 1.00 69.88 156 THR A N 1
ATOM 1155 C CA . THR A 1 156 ? 7.850 -30.275 -12.738 1.00 69.88 156 THR A CA 1
ATOM 1156 C C . THR A 1 156 ? 8.811 -29.794 -11.660 1.00 69.88 156 THR A C 1
ATOM 1158 O O . THR A 1 156 ? 9.691 -28.967 -11.920 1.00 69.88 156 THR A O 1
ATOM 1161 N N . PHE A 1 157 ? 8.632 -30.327 -10.455 1.00 69.88 157 PHE A N 1
ATOM 1162 C CA . PHE A 1 157 ? 9.461 -30.069 -9.285 1.00 69.88 157 PHE A CA 1
ATOM 1163 C C . PHE A 1 157 ? 10.344 -31.290 -9.043 1.00 69.88 157 PHE A C 1
ATOM 1165 O O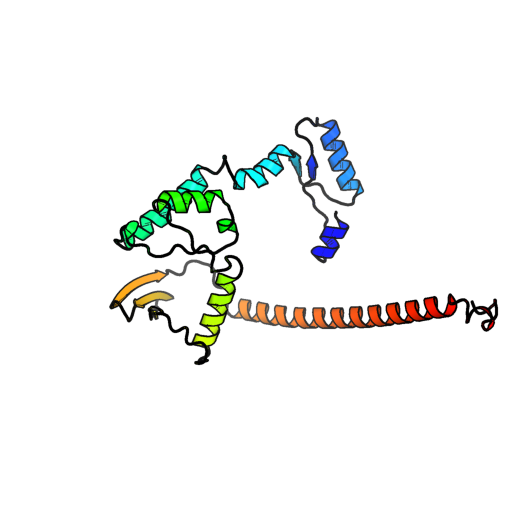 . PHE A 1 157 ? 9.828 -32.358 -8.718 1.00 69.88 157 PHE A O 1
ATOM 1172 N N . ASP A 1 158 ? 11.653 -31.134 -9.206 1.00 71.69 158 ASP A N 1
ATOM 1173 C CA . ASP A 1 158 ? 12.626 -32.198 -8.965 1.00 71.69 158 ASP A CA 1
ATOM 1174 C C . ASP A 1 158 ? 13.542 -31.790 -7.808 1.00 71.69 158 ASP A C 1
ATOM 1176 O O . ASP A 1 158 ? 14.120 -30.700 -7.822 1.00 71.69 158 ASP A O 1
ATOM 1180 N N . ILE A 1 159 ? 13.612 -32.635 -6.777 1.00 69.38 159 ILE A N 1
ATOM 1181 C CA . ILE A 1 159 ? 14.449 -32.426 -5.592 1.00 69.38 159 ILE A CA 1
ATOM 1182 C C . ILE A 1 159 ? 15.563 -33.463 -5.645 1.00 69.38 159 ILE A C 1
ATOM 1184 O O . ILE A 1 159 ? 15.302 -34.660 -5.508 1.00 69.38 159 ILE A O 1
ATOM 1188 N N . ASP A 1 160 ? 16.798 -33.004 -5.828 1.00 72.06 160 ASP A N 1
ATOM 1189 C CA . ASP A 1 160 ? 17.954 -33.892 -5.823 1.00 72.06 160 ASP A CA 1
ATOM 1190 C C . ASP A 1 160 ? 18.388 -34.276 -4.394 1.00 72.06 160 ASP A C 1
ATOM 1192 O O . ASP A 1 160 ? 17.954 -33.698 -3.393 1.00 72.06 160 ASP A O 1
ATOM 1196 N N . ALA A 1 161 ? 19.276 -35.269 -4.282 1.00 59.16 161 ALA A N 1
ATOM 1197 C CA . ALA A 1 161 ? 19.794 -35.747 -2.996 1.00 59.16 161 ALA A CA 1
ATOM 1198 C C . ALA A 1 161 ? 20.574 -34.679 -2.194 1.00 59.16 161 ALA A C 1
ATOM 1200 O O . ALA A 1 161 ? 20.871 -34.903 -1.022 1.00 59.16 161 ALA A O 1
ATOM 1201 N N . ASN A 1 162 ? 20.890 -33.528 -2.801 1.00 53.47 162 ASN A N 1
ATOM 1202 C CA . ASN A 1 162 ? 21.557 -32.396 -2.160 1.00 53.47 162 ASN A CA 1
ATOM 1203 C C . ASN A 1 162 ? 20.560 -31.325 -1.675 1.00 53.47 162 ASN A C 1
ATOM 1205 O O . ASN A 1 162 ? 20.980 -30.295 -1.150 1.00 53.47 162 ASN A O 1
ATOM 1209 N N . GLY A 1 163 ? 19.249 -31.548 -1.833 1.00 54.84 163 GLY A N 1
ATOM 1210 C CA . GLY A 1 163 ? 18.206 -30.614 -1.409 1.00 54.84 163 GLY A CA 1
ATOM 1211 C C . GLY A 1 163 ? 18.045 -29.405 -2.332 1.00 54.84 163 GLY A C 1
ATOM 1212 O O . GLY A 1 163 ? 17.467 -28.397 -1.918 1.00 54.84 163 GLY A O 1
ATOM 1213 N N . ILE A 1 164 ? 18.548 -29.483 -3.567 1.00 61.31 164 ILE A N 1
ATOM 1214 C CA . ILE A 1 164 ? 18.361 -28.439 -4.572 1.00 61.31 164 ILE A CA 1
ATOM 1215 C C . ILE A 1 164 ? 17.048 -28.720 -5.300 1.00 61.31 164 ILE A C 1
ATOM 1217 O O . ILE A 1 164 ? 16.884 -29.757 -5.944 1.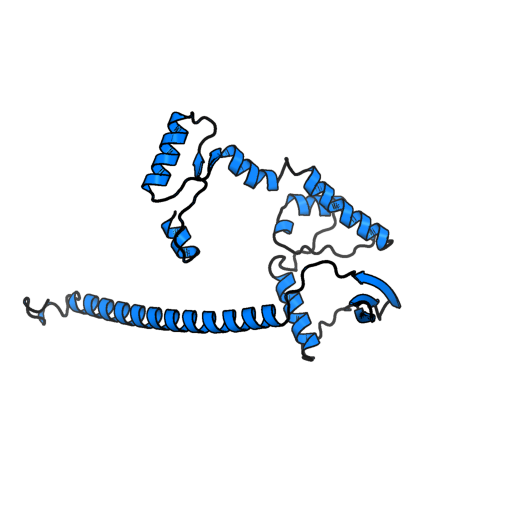00 61.31 164 ILE A O 1
ATOM 1221 N N . LEU A 1 165 ? 16.105 -27.780 -5.193 1.00 65.50 165 LEU A N 1
ATOM 1222 C CA . LEU A 1 165 ? 14.856 -27.832 -5.940 1.00 65.50 165 LEU A CA 1
ATOM 1223 C C . LEU A 1 165 ? 15.096 -27.248 -7.333 1.00 65.50 165 LEU A C 1
ATOM 1225 O O . LEU A 1 165 ? 15.342 -26.048 -7.498 1.00 65.50 165 LEU A O 1
ATOM 1229 N N . SER A 1 166 ? 14.988 -28.095 -8.347 1.00 66.56 166 SER A N 1
ATOM 1230 C CA . SER A 1 166 ? 14.932 -27.656 -9.731 1.00 66.56 166 SER A CA 1
ATOM 1231 C C . SER A 1 166 ? 13.482 -27.619 -10.204 1.00 66.56 166 SER A C 1
ATOM 1233 O O . SER A 1 166 ? 12.753 -28.608 -10.156 1.00 66.56 166 SER A O 1
ATOM 1235 N N . VAL A 1 167 ? 13.049 -26.429 -10.618 1.00 75.12 167 VAL A N 1
ATOM 1236 C CA . VAL A 1 167 ? 11.710 -26.192 -11.152 1.00 75.12 167 VAL A CA 1
ATOM 1237 C C . VAL A 1 167 ? 11.846 -26.057 -12.659 1.00 75.12 167 VAL A C 1
ATOM 1239 O O . VAL A 1 167 ? 12.561 -25.186 -13.155 1.00 75.12 167 VAL A O 1
ATOM 1242 N N . SER A 1 168 ? 11.172 -26.927 -13.400 1.00 71.56 168 SER A N 1
ATOM 1243 C CA . SER A 1 168 ? 11.064 -26.814 -14.855 1.00 71.56 168 SER A CA 1
ATOM 1244 C C . SER A 1 168 ? 9.618 -26.543 -15.224 1.00 71.56 168 SER A C 1
ATOM 1246 O O . SER A 1 168 ? 8.720 -27.237 -14.764 1.00 71.56 168 SER A O 1
ATOM 1248 N N . ALA A 1 169 ? 9.386 -25.500 -16.011 1.00 70.62 169 ALA A N 1
ATOM 1249 C CA . ALA A 1 169 ? 8.074 -25.153 -16.526 1.00 70.62 169 ALA A CA 1
ATOM 1250 C C . ALA A 1 169 ? 8.073 -25.382 -18.037 1.00 70.62 169 ALA A C 1
ATOM 1252 O O . ALA A 1 169 ? 8.893 -24.805 -18.755 1.00 70.62 169 ALA A O 1
ATOM 1253 N N . VAL A 1 170 ? 7.161 -26.226 -18.507 1.00 72.12 170 VAL A N 1
ATOM 1254 C CA . VAL A 1 170 ? 6.966 -26.548 -19.919 1.00 72.12 170 VAL A CA 1
ATOM 1255 C C . VAL A 1 170 ? 5.584 -26.075 -20.326 1.00 72.12 170 VAL A C 1
ATOM 1257 O O . VAL A 1 170 ? 4.574 -26.543 -19.811 1.00 72.12 170 VAL A O 1
ATOM 1260 N N . ASP A 1 171 ? 5.517 -25.152 -21.275 1.00 75.00 171 ASP A N 1
ATOM 1261 C CA . ASP A 1 171 ? 4.244 -24.795 -21.890 1.00 75.00 171 ASP A CA 1
ATOM 1262 C C . ASP A 1 171 ? 3.834 -25.891 -22.887 1.00 75.00 171 ASP A C 1
ATOM 1264 O O . ASP A 1 171 ? 4.473 -26.080 -23.924 1.00 75.00 171 ASP A O 1
ATOM 1268 N N . LYS A 1 172 ? 2.748 -26.615 -22.594 1.00 70.62 172 LYS A N 1
ATOM 1269 C CA . LYS A 1 172 ? 2.221 -27.701 -23.437 1.00 70.62 172 LYS A CA 1
ATOM 1270 C C . LYS A 1 172 ? 1.773 -27.225 -24.817 1.00 70.62 172 LYS A C 1
ATOM 1272 O O . LYS A 1 172 ? 1.742 -28.031 -25.745 1.00 70.62 172 LYS A O 1
ATOM 1277 N N . SER A 1 173 ? 1.443 -25.942 -24.971 1.00 66.88 173 SER A N 1
ATOM 1278 C CA . SER A 1 173 ? 0.996 -25.380 -26.249 1.00 66.88 173 SER A CA 1
ATOM 1279 C C . SER A 1 173 ? 2.162 -25.030 -27.179 1.00 66.88 173 SER A C 1
ATOM 1281 O O . SER A 1 173 ? 2.093 -25.295 -28.378 1.00 66.88 173 SER A O 1
ATOM 1283 N N . THR A 1 174 ? 3.261 -24.498 -26.633 1.00 72.06 174 THR A N 1
ATOM 1284 C CA . THR A 1 174 ? 4.424 -24.044 -27.416 1.00 72.06 174 THR A CA 1
ATOM 1285 C C . THR A 1 174 ? 5.639 -24.975 -27.336 1.00 72.06 174 THR A C 1
ATOM 1287 O O . THR A 1 174 ? 6.604 -24.770 -28.072 1.00 72.06 174 THR A O 1
ATOM 1290 N N . ARG A 1 175 ? 5.609 -25.993 -26.460 1.00 70.75 175 ARG A N 1
ATOM 1291 C CA . ARG A 1 175 ? 6.738 -26.869 -26.079 1.00 70.75 175 ARG A CA 1
ATOM 1292 C C . ARG A 1 175 ? 8.004 -26.123 -25.642 1.00 70.75 175 ARG A C 1
ATOM 1294 O O . ARG A 1 175 ? 9.088 -26.701 -25.637 1.00 70.75 175 ARG A O 1
ATOM 1301 N N . LYS A 1 176 ? 7.895 -24.844 -25.284 1.00 66.50 176 LYS A N 1
ATOM 1302 C CA . LYS A 1 176 ? 9.024 -24.092 -24.738 1.00 66.50 176 LYS A CA 1
ATOM 1303 C C . LYS A 1 176 ? 9.205 -24.474 -23.274 1.00 66.50 176 LYS A C 1
ATOM 1305 O O . LYS A 1 176 ? 8.248 -24.430 -22.501 1.00 66.50 176 LYS A O 1
ATOM 1310 N N . GLU A 1 177 ? 10.430 -24.841 -22.920 1.00 67.56 177 GLU A N 1
ATOM 1311 C CA . GLU A 1 177 ? 10.828 -25.150 -21.551 1.00 67.56 177 GLU A CA 1
ATOM 1312 C C . GLU A 1 177 ? 11.689 -24.023 -20.982 1.00 67.56 177 GLU A C 1
ATOM 1314 O O . GLU A 1 177 ? 12.562 -23.487 -21.663 1.00 67.56 177 GLU A O 1
ATOM 1319 N N . ASN A 1 178 ? 11.445 -23.672 -19.724 1.00 71.50 178 ASN A N 1
ATOM 1320 C CA . ASN A 1 178 ? 12.336 -22.834 -18.935 1.00 71.50 178 ASN A CA 1
ATOM 1321 C C . ASN A 1 178 ? 12.622 -23.552 -17.617 1.00 71.50 178 ASN A C 1
ATOM 1323 O O . ASN A 1 178 ? 11.702 -23.996 -16.925 1.00 71.50 178 ASN A O 1
ATOM 1327 N N . LYS A 1 179 ? 13.905 -23.665 -17.269 1.00 66.50 179 LYS A N 1
ATOM 1328 C CA . LYS A 1 179 ? 14.371 -24.315 -16.043 1.00 66.50 179 LYS A CA 1
ATOM 1329 C C . LYS A 1 179 ? 14.995 -23.277 -15.121 1.00 66.50 179 LYS A C 1
ATOM 1331 O O . LYS A 1 179 ? 15.911 -22.564 -15.520 1.00 66.50 179 LYS A O 1
ATOM 1336 N N . ILE A 1 180 ? 14.514 -23.224 -13.885 1.00 65.62 180 ILE A N 1
ATOM 1337 C CA . ILE A 1 180 ? 15.067 -22.393 -12.819 1.00 65.62 180 ILE A CA 1
ATOM 1338 C C . ILE A 1 180 ? 15.569 -23.332 -11.727 1.00 65.62 180 ILE A C 1
ATOM 1340 O O . ILE A 1 180 ? 14.829 -24.169 -11.209 1.00 65.62 180 ILE A O 1
ATOM 1344 N N . THR A 1 181 ? 16.843 -23.196 -11.382 1.00 56.50 181 THR A N 1
ATOM 1345 C CA . THR A 1 181 ? 17.441 -23.908 -10.254 1.00 56.50 181 THR A CA 1
ATOM 1346 C C . THR A 1 181 ? 17.407 -22.983 -9.050 1.00 56.50 181 THR A C 1
ATOM 1348 O O . THR A 1 181 ? 18.048 -21.932 -9.068 1.00 56.50 181 THR A O 1
ATOM 1351 N N . ILE A 1 182 ? 16.652 -23.357 -8.020 1.00 58.53 182 ILE A N 1
ATOM 1352 C CA . ILE A 1 182 ? 16.576 -22.594 -6.776 1.00 58.53 182 ILE A CA 1
ATOM 1353 C C . ILE A 1 182 ? 17.498 -23.282 -5.772 1.00 58.53 182 ILE A C 1
ATOM 1355 O O . ILE A 1 182 ? 17.201 -24.361 -5.262 1.00 58.53 182 ILE A O 1
ATOM 1359 N N . THR A 1 183 ? 18.645 -22.664 -5.501 1.00 54.53 183 THR A N 1
ATOM 1360 C CA . THR A 1 183 ? 19.531 -23.077 -4.410 1.00 54.53 183 THR A CA 1
ATOM 1361 C C . THR A 1 183 ? 18.972 -22.563 -3.091 1.00 54.53 183 THR A C 1
ATOM 1363 O O . THR A 1 183 ? 18.752 -21.363 -2.925 1.00 54.53 183 THR A O 1
ATOM 1366 N N . ASN A 1 184 ? 18.716 -23.486 -2.168 1.00 56.88 184 ASN A N 1
ATOM 1367 C CA . ASN A 1 184 ? 18.140 -23.198 -0.865 1.00 56.88 184 ASN A CA 1
ATOM 1368 C C . ASN A 1 184 ? 19.194 -22.577 0.059 1.00 56.88 184 ASN A C 1
ATOM 1370 O O . ASN A 1 184 ? 19.948 -23.292 0.712 1.00 56.88 184 ASN A O 1
ATOM 1374 N N . ASP A 1 185 ? 19.219 -21.250 0.130 1.00 52.81 185 ASP A N 1
ATOM 1375 C CA . ASP A 1 185 ? 19.905 -20.534 1.198 1.00 52.81 185 ASP A CA 1
ATOM 1376 C C . ASP A 1 185 ? 18.927 -19.553 1.861 1.00 52.81 185 ASP A C 1
ATOM 1378 O O . ASP A 1 185 ? 18.736 -18.423 1.416 1.00 52.81 185 ASP A O 1
ATOM 1382 N N . LYS A 1 186 ? 18.366 -20.025 2.986 1.00 48.44 186 LYS A N 1
ATOM 1383 C CA . LYS A 1 186 ? 17.625 -19.305 4.043 1.00 48.44 186 LYS A CA 1
ATOM 1384 C C . LYS A 1 186 ? 16.135 -19.037 3.800 1.00 48.44 186 LYS A C 1
ATOM 1386 O O . LYS A 1 186 ? 15.750 -18.292 2.909 1.00 48.44 186 LYS A O 1
ATOM 1391 N N . GLY A 1 187 ? 15.310 -19.510 4.743 1.00 58.91 187 GLY A N 1
ATOM 1392 C CA . GLY A 1 187 ? 13.988 -18.919 5.000 1.00 58.91 187 GLY A CA 1
ATOM 1393 C C . GLY A 1 187 ? 12.828 -19.880 5.244 1.00 58.91 187 GLY A C 1
ATOM 1394 O O . GLY A 1 187 ? 11.728 -19.409 5.522 1.00 58.91 187 GLY A O 1
ATOM 1395 N N . HIS A 1 188 ? 13.024 -21.197 5.174 1.00 58.75 188 HIS A N 1
ATOM 1396 C CA . HIS A 1 188 ? 11.943 -22.123 5.503 1.00 58.75 188 HIS A CA 1
ATOM 1397 C C . HIS A 1 188 ? 11.802 -22.282 7.017 1.00 58.75 188 HIS A C 1
ATOM 1399 O O . HIS A 1 188 ? 12.726 -22.723 7.697 1.00 58.75 188 HIS A O 1
ATOM 1405 N N . LEU A 1 189 ? 10.625 -21.910 7.521 1.00 56.66 189 LEU A N 1
ATOM 1406 C CA . LEU A 1 189 ? 10.156 -22.274 8.853 1.00 56.66 189 LEU A CA 1
ATOM 1407 C C . LEU A 1 189 ? 10.181 -23.798 8.974 1.00 56.66 189 LEU A C 1
ATOM 1409 O O . LEU A 1 189 ? 9.783 -24.503 8.039 1.00 56.66 189 LEU A O 1
ATOM 1413 N N . SER A 1 190 ? 10.675 -24.307 10.099 1.00 63.44 190 SER A N 1
ATOM 1414 C CA . SER A 1 190 ? 10.693 -25.748 10.322 1.00 63.44 190 SER A CA 1
ATOM 1415 C C . SER A 1 190 ? 9.255 -26.282 10.402 1.00 63.44 190 SER A C 1
ATOM 1417 O O . SER A 1 190 ? 8.308 -25.526 10.637 1.00 63.44 190 SER A O 1
ATOM 1419 N N . LYS A 1 191 ? 9.047 -27.589 10.198 1.00 59.78 191 LYS A N 1
ATOM 1420 C CA . LYS A 1 191 ? 7.699 -28.177 10.334 1.00 59.78 191 LYS A CA 1
ATOM 1421 C C . LYS A 1 191 ? 7.110 -27.901 11.721 1.00 59.78 191 LYS A C 1
ATOM 1423 O O . LYS A 1 191 ? 5.920 -27.631 11.833 1.00 59.78 191 LYS A O 1
ATOM 1428 N N . GLU A 1 192 ? 7.959 -27.864 12.744 1.00 73.62 192 GLU A N 1
ATOM 1429 C CA . GLU A 1 192 ? 7.571 -27.515 14.109 1.00 73.62 192 GLU A CA 1
ATOM 1430 C C . GLU A 1 192 ? 7.165 -26.037 14.237 1.00 73.62 192 GLU A C 1
ATOM 1432 O O . GLU A 1 192 ? 6.218 -25.716 14.954 1.00 73.62 192 GLU A O 1
ATOM 1437 N N . ASP A 1 193 ? 7.838 -25.121 13.534 1.00 72.62 193 ASP A N 1
ATOM 1438 C CA . ASP A 1 193 ? 7.458 -23.705 13.506 1.00 72.62 193 ASP A CA 1
ATOM 1439 C C . ASP A 1 193 ? 6.087 -23.507 12.845 1.00 72.62 193 ASP A C 1
ATOM 1441 O O . ASP A 1 193 ? 5.267 -22.739 13.350 1.00 72.62 193 ASP A O 1
ATOM 1445 N N . ILE A 1 194 ? 5.820 -24.232 11.753 1.00 69.94 194 ILE A N 1
ATOM 1446 C CA . ILE A 1 194 ? 4.531 -24.208 11.048 1.00 69.94 194 ILE A CA 1
ATOM 1447 C C . ILE A 1 194 ? 3.420 -24.743 11.960 1.00 69.94 194 ILE A C 1
ATOM 1449 O O . ILE A 1 194 ? 2.381 -24.100 12.100 1.00 69.94 194 ILE A O 1
ATOM 1453 N N . GLU A 1 195 ? 3.641 -25.870 12.637 1.00 73.62 195 GLU A N 1
ATOM 1454 C CA . GLU A 1 195 ? 2.662 -26.440 13.570 1.00 73.62 195 GLU A CA 1
ATOM 1455 C C . GLU A 1 195 ? 2.382 -25.514 14.761 1.00 73.62 195 GLU A C 1
ATOM 1457 O O . GLU A 1 195 ? 1.221 -25.321 15.132 1.00 73.62 195 GLU A O 1
ATOM 1462 N N . ARG A 1 196 ? 3.409 -24.853 15.314 1.00 79.62 196 ARG A N 1
ATOM 1463 C CA . ARG A 1 196 ? 3.209 -23.828 16.353 1.00 79.62 196 ARG A CA 1
ATOM 1464 C C . ARG A 1 196 ? 2.419 -22.627 15.841 1.00 79.62 196 ARG A C 1
ATOM 1466 O O . ARG A 1 196 ? 1.611 -22.082 16.590 1.00 79.62 196 ARG A O 1
ATOM 1473 N N . MET A 1 197 ? 2.627 -22.205 14.592 1.00 74.56 197 MET A N 1
ATOM 1474 C CA . MET A 1 197 ? 1.852 -21.115 13.989 1.00 74.56 197 MET A CA 1
ATOM 1475 C C . MET A 1 197 ? 0.382 -21.500 13.795 1.00 74.56 197 MET A C 1
ATOM 1477 O O . MET A 1 197 ? -0.495 -20.686 14.081 1.00 74.56 197 MET A O 1
ATOM 1481 N N . VAL A 1 198 ? 0.102 -22.742 13.387 1.00 78.44 198 VAL A N 1
ATOM 1482 C CA . VAL A 1 198 ? -1.269 -23.257 13.232 1.00 78.44 198 VAL A CA 1
ATOM 1483 C C . VAL A 1 198 ? -1.980 -23.346 14.585 1.00 78.44 198 VAL A C 1
ATOM 1485 O O . VAL A 1 198 ? -3.085 -22.825 14.726 1.00 78.44 198 VAL A O 1
ATOM 1488 N N . GLN A 1 199 ? -1.330 -23.901 15.612 1.00 76.44 199 GLN A N 1
ATOM 1489 C CA . GLN A 1 199 ? -1.896 -23.949 16.969 1.00 76.44 199 GLN A CA 1
ATOM 1490 C C . GLN A 1 199 ? -2.107 -22.549 17.563 1.00 76.44 199 GLN A C 1
ATOM 1492 O O . GLN A 1 199 ? -3.102 -22.299 18.247 1.00 76.44 199 GLN A O 1
ATOM 1497 N N . GLY A 1 200 ? -1.191 -21.615 17.285 1.00 71.69 200 GLY A N 1
ATOM 1498 C CA . GLY A 1 200 ? -1.348 -20.210 17.651 1.00 71.69 200 GLY A CA 1
ATOM 1499 C C . GLY A 1 200 ? -2.594 -19.596 17.013 1.00 71.69 200 GLY A C 1
ATOM 1500 O O . GLY A 1 200 ? -3.409 -18.996 17.712 1.00 71.69 200 GLY A O 1
ATOM 1501 N N . ALA A 1 201 ? -2.787 -19.803 15.709 1.00 75.56 201 ALA A N 1
ATOM 1502 C CA . ALA A 1 201 ? -3.942 -19.291 14.977 1.00 75.56 201 ALA A CA 1
ATOM 1503 C C . ALA A 1 201 ? -5.279 -19.853 15.499 1.00 75.56 201 ALA A C 1
ATOM 1505 O O . ALA A 1 201 ? -6.237 -19.096 15.661 1.00 75.56 201 ALA A O 1
ATOM 1506 N N . GLU A 1 202 ? -5.348 -21.148 15.829 1.00 77.38 202 GLU A N 1
ATOM 1507 C CA . GLU A 1 202 ? -6.557 -21.755 16.407 1.00 77.38 202 GLU A CA 1
ATOM 1508 C C . GLU A 1 202 ? -6.896 -21.193 17.793 1.00 77.38 202 GLU A C 1
ATOM 1510 O O . GLU A 1 202 ? -8.060 -20.913 18.087 1.00 77.38 202 GLU A O 1
ATOM 1515 N N . LYS A 1 203 ? -5.882 -20.961 18.633 1.00 78.69 203 LYS A N 1
ATOM 1516 C CA . LYS A 1 203 ? -6.074 -20.357 19.956 1.00 78.69 203 LYS A CA 1
ATOM 1517 C C . LYS A 1 203 ? -6.595 -18.919 19.858 1.00 78.69 203 LYS A C 1
ATOM 1519 O O . LYS A 1 203 ? -7.497 -18.555 20.610 1.00 78.69 203 LYS A O 1
ATOM 1524 N N . HIS A 1 204 ? -6.067 -18.123 18.926 1.00 78.38 204 HIS A N 1
ATOM 1525 C CA . HIS A 1 204 ? -6.515 -16.742 18.711 1.00 78.38 204 HIS A CA 1
ATOM 1526 C C . HIS A 1 204 ? -7.943 -16.670 18.162 1.00 78.38 204 HIS A C 1
ATOM 1528 O O . HIS A 1 204 ? -8.733 -15.854 18.628 1.00 78.38 204 HIS A O 1
ATOM 1534 N N . LYS A 1 205 ? -8.325 -17.601 17.279 1.00 81.62 205 LYS A N 1
ATOM 1535 C CA . LYS A 1 205 ? -9.707 -17.722 16.798 1.00 81.62 205 LYS A CA 1
ATOM 1536 C C . LYS A 1 205 ? -10.709 -17.950 17.939 1.00 81.62 205 LYS A C 1
ATOM 1538 O O . LYS A 1 205 ? -11.775 -17.338 17.945 1.00 81.62 205 LYS A O 1
ATOM 1543 N N . ALA A 1 206 ? -10.375 -18.807 18.906 1.00 80.38 206 ALA A N 1
ATOM 1544 C CA . ALA A 1 206 ? -11.250 -19.089 20.047 1.00 80.38 206 ALA A CA 1
ATOM 1545 C C . ALA A 1 206 ? -11.410 -17.881 20.993 1.00 80.38 206 ALA A C 1
ATOM 1547 O O . ALA A 1 206 ? -12.474 -17.681 21.584 1.00 80.38 206 ALA A O 1
ATOM 1548 N N . GLU A 1 207 ? -10.364 -17.065 21.141 1.00 80.94 207 GLU A N 1
ATOM 1549 C CA . GLU A 1 207 ? -10.405 -15.849 21.958 1.00 80.94 207 GLU A CA 1
ATOM 1550 C C . GLU A 1 207 ? -11.238 -14.744 21.290 1.00 80.94 207 GLU A C 1
ATOM 1552 O O . GLU A 1 207 ? -12.099 -14.147 21.946 1.00 80.94 207 GLU A O 1
ATOM 1557 N N . ASP A 1 208 ? -11.087 -14.567 19.974 1.00 84.25 208 ASP A N 1
ATOM 1558 C CA . ASP A 1 208 ? -11.886 -13.631 19.175 1.00 84.25 208 ASP A CA 1
ATOM 1559 C C . ASP A 1 208 ? -13.386 -13.969 19.216 1.00 84.25 208 ASP A C 1
ATOM 1561 O O . ASP A 1 208 ? -14.230 -13.078 19.344 1.00 84.25 208 ASP A O 1
ATOM 1565 N N . GLU A 1 209 ? -13.741 -15.257 19.171 1.00 85.62 209 GLU A N 1
ATOM 1566 C CA . GLU A 1 209 ? -15.135 -15.712 19.226 1.00 85.62 209 GLU A CA 1
ATOM 1567 C C . GLU A 1 209 ? -15.785 -15.409 20.587 1.00 85.62 209 GLU A C 1
ATOM 1569 O O . GLU A 1 209 ? -16.869 -14.823 20.650 1.00 85.62 209 GLU A O 1
ATOM 1574 N N . LYS A 1 210 ? -15.071 -15.664 21.691 1.00 85.75 210 LYS A N 1
ATOM 1575 C CA . LYS A 1 210 ? -15.537 -15.322 23.046 1.00 85.75 210 LYS A CA 1
ATOM 1576 C C . LYS A 1 210 ? -15.718 -13.813 23.233 1.00 85.75 210 LYS A C 1
ATOM 1578 O O . LYS A 1 210 ? -16.632 -13.363 23.933 1.00 85.75 210 LYS A O 1
ATOM 1583 N N . GLN A 1 211 ? -14.843 -13.016 22.624 1.00 85.00 211 GLN A N 1
ATOM 1584 C CA . GLN A 1 211 ? -14.910 -11.561 22.689 1.00 85.00 211 GLN A CA 1
ATOM 1585 C C . GLN A 1 211 ? -16.083 -11.019 21.861 1.00 85.00 211 GLN A C 1
ATOM 1587 O O . GLN A 1 211 ? -16.799 -10.129 22.329 1.00 85.00 211 GLN A O 1
ATOM 1592 N N . ARG A 1 212 ? -16.352 -11.618 20.694 1.00 86.88 212 ARG A N 1
ATOM 1593 C CA . ARG A 1 212 ? -17.529 -11.321 19.866 1.00 86.88 212 ARG A CA 1
ATOM 1594 C C . ARG A 1 212 ? -18.835 -11.580 20.618 1.00 86.88 212 ARG A C 1
ATOM 1596 O O . ARG A 1 212 ? -19.712 -10.715 20.621 1.00 86.88 212 ARG A O 1
ATOM 1603 N N . ASP A 1 213 ? -18.948 -12.709 21.312 1.00 90.44 213 ASP A N 1
ATOM 1604 C CA . ASP A 1 213 ? -20.158 -13.067 22.065 1.00 90.44 213 ASP A CA 1
ATOM 1605 C C . ASP A 1 213 ? -20.408 -12.124 23.252 1.00 90.44 213 ASP A C 1
ATOM 1607 O O . ASP A 1 213 ? -21.546 -11.723 23.527 1.00 90.44 213 ASP A O 1
ATOM 1611 N N . LYS A 1 214 ? -19.334 -11.690 23.922 1.00 89.88 214 LYS A N 1
ATOM 1612 C CA . LYS A 1 214 ? -19.402 -10.684 24.990 1.00 89.88 214 LYS A CA 1
ATOM 1613 C C . LYS A 1 214 ? -19.901 -9.334 24.468 1.00 89.88 214 LYS A C 1
ATOM 1615 O O . LYS A 1 214 ? -20.744 -8.711 25.114 1.00 89.88 214 LYS A O 1
ATOM 1620 N N . VAL A 1 215 ? -19.405 -8.886 23.311 1.00 89.44 215 VAL A N 1
ATOM 1621 C CA . VAL A 1 215 ? -19.846 -7.632 22.673 1.00 89.44 215 VAL A CA 1
ATOM 1622 C C . VAL A 1 215 ? -21.303 -7.736 22.218 1.00 89.44 215 VAL A C 1
ATOM 1624 O O . VAL A 1 215 ? -22.084 -6.827 22.485 1.00 89.44 215 VAL A O 1
ATOM 1627 N N . SER A 1 216 ? -21.702 -8.862 21.624 1.00 90.56 216 SER A N 1
ATOM 1628 C CA . SER A 1 216 ? -23.093 -9.120 21.225 1.00 90.56 216 SER A CA 1
ATOM 1629 C C . SER A 1 216 ? -24.062 -9.051 22.415 1.00 90.56 216 SER A C 1
ATOM 1631 O O . SER A 1 216 ? -25.085 -8.358 22.368 1.00 90.56 216 SER A O 1
ATOM 1633 N N . SER A 1 217 ? -23.701 -9.695 23.530 1.00 92.06 217 SER A N 1
ATOM 1634 C CA . SER A 1 217 ? -24.502 -9.688 24.760 1.00 92.06 217 SER A CA 1
ATOM 1635 C C . SER A 1 217 ? -24.592 -8.290 25.379 1.00 92.06 217 SER A C 1
ATOM 1637 O O . SER A 1 217 ? -25.662 -7.874 25.823 1.00 92.06 217 SER A O 1
ATOM 1639 N N . LYS A 1 218 ? -23.487 -7.530 25.364 1.00 92.75 218 LYS A N 1
ATOM 1640 C CA . LYS A 1 218 ? -23.456 -6.144 25.848 1.00 92.75 218 LYS A CA 1
ATOM 1641 C C . LYS A 1 218 ? -24.364 -5.239 25.013 1.00 92.75 218 LYS A C 1
ATOM 1643 O O . LYS A 1 218 ? -25.181 -4.525 25.585 1.00 92.75 218 LYS A O 1
ATOM 1648 N N . ASN A 1 219 ? -24.264 -5.309 23.687 1.00 91.50 219 ASN A N 1
ATOM 1649 C CA . ASN A 1 219 ? -25.079 -4.495 22.785 1.00 91.50 219 ASN A CA 1
ATOM 1650 C C . ASN A 1 219 ? -26.574 -4.825 22.918 1.00 91.50 219 ASN A C 1
ATOM 1652 O O . ASN A 1 219 ? -27.416 -3.931 22.845 1.00 91.50 219 ASN A O 1
ATOM 1656 N N . SER A 1 220 ? -26.906 -6.098 23.159 1.00 91.75 220 SER A N 1
ATOM 1657 C CA . SER A 1 220 ? -28.283 -6.534 23.422 1.00 91.75 220 SER A CA 1
ATOM 1658 C C . SER A 1 220 ? -28.836 -5.923 24.716 1.00 91.75 220 SER A C 1
ATOM 1660 O O . SER A 1 220 ? -29.955 -5.411 24.725 1.00 91.75 220 SER A O 1
ATOM 1662 N N . LEU A 1 221 ? -28.042 -5.915 25.795 1.00 91.94 221 LEU A N 1
ATOM 1663 C CA . LEU A 1 221 ? -28.425 -5.302 27.070 1.00 91.94 221 LEU A CA 1
ATOM 1664 C C . LEU A 1 221 ? -28.537 -3.774 26.969 1.00 91.94 221 LEU A C 1
ATOM 1666 O O . LEU A 1 221 ? -29.502 -3.206 27.471 1.00 91.94 221 LEU A O 1
ATOM 1670 N N . GLU A 1 222 ? -27.587 -3.115 26.299 1.00 91.19 222 GLU A N 1
ATOM 1671 C CA . GLU A 1 222 ? -27.639 -1.669 26.041 1.00 91.19 222 GLU A CA 1
ATOM 1672 C C . GLU A 1 222 ? -28.887 -1.294 25.240 1.00 91.19 222 GLU A C 1
ATOM 1674 O O . GLU A 1 222 ? -29.589 -0.358 25.612 1.00 91.19 222 GLU A O 1
ATOM 1679 N N . SER A 1 223 ? -29.220 -2.062 24.200 1.00 92.50 223 SER A N 1
ATOM 1680 C CA . SER A 1 223 ? -30.429 -1.834 23.400 1.00 92.50 223 SER A CA 1
ATOM 1681 C C . SER A 1 223 ? -31.701 -1.998 24.236 1.00 92.50 223 SER A C 1
ATOM 1683 O O . SER A 1 223 ? -32.625 -1.196 24.123 1.00 92.50 223 SER A O 1
ATOM 1685 N N . TYR A 1 224 ? -31.751 -3.002 25.119 1.00 90.38 224 TYR A N 1
ATOM 1686 C CA . TYR A 1 224 ? -32.886 -3.208 26.021 1.00 90.38 224 TYR A CA 1
ATOM 1687 C C . TYR A 1 224 ? -33.026 -2.077 27.050 1.00 90.38 224 TYR A C 1
ATOM 1689 O O . TYR A 1 224 ? -34.120 -1.546 27.232 1.00 90.38 224 TYR A O 1
ATOM 1697 N N . ALA A 1 225 ? -31.923 -1.656 27.672 1.00 88.25 225 ALA A N 1
ATOM 1698 C CA . ALA A 1 225 ? -31.909 -0.539 28.612 1.00 88.25 225 ALA A CA 1
ATOM 1699 C C . ALA A 1 225 ? -32.303 0.784 27.935 1.00 88.25 225 ALA A C 1
ATOM 1701 O O . ALA A 1 225 ? -33.045 1.574 28.516 1.00 88.25 225 ALA A O 1
ATOM 1702 N N . PHE A 1 226 ? -31.867 1.007 26.692 1.00 87.94 226 PHE A N 1
ATOM 1703 C CA . PHE A 1 226 ? -32.245 2.184 25.914 1.00 87.94 226 PHE A CA 1
ATOM 1704 C C . PHE A 1 226 ? -33.737 2.175 25.561 1.00 87.94 226 PHE A C 1
ATOM 1706 O O . PHE A 1 226 ? -34.410 3.191 25.715 1.00 87.94 226 PHE A O 1
ATOM 1713 N N . ASN A 1 227 ? -34.282 1.015 25.178 1.00 86.62 227 ASN A N 1
ATOM 1714 C CA . ASN A 1 227 ? -35.718 0.847 24.943 1.00 86.62 227 ASN A CA 1
ATOM 1715 C C . ASN A 1 227 ? -36.539 1.066 26.222 1.00 86.62 227 ASN A C 1
ATOM 1717 O O . ASN A 1 227 ? -37.577 1.725 26.179 1.00 86.62 227 ASN A O 1
ATOM 1721 N N . MET A 1 228 ? -36.075 0.559 27.369 1.00 83.38 228 MET A N 1
ATOM 1722 C CA . MET A 1 228 ? -36.710 0.816 28.664 1.00 83.38 228 MET A CA 1
ATOM 1723 C C . MET A 1 228 ? -36.695 2.302 29.012 1.00 83.38 228 MET A C 1
ATOM 1725 O O . MET A 1 228 ? -37.734 2.847 29.370 1.00 83.38 228 MET A O 1
ATOM 1729 N N . LYS A 1 229 ? -35.547 2.969 28.858 1.00 83.56 229 LYS A N 1
ATOM 1730 C CA . LYS A 1 229 ? -35.423 4.408 29.104 1.00 83.56 229 LYS A CA 1
ATOM 1731 C C . LYS A 1 229 ? -36.380 5.208 28.217 1.00 83.56 229 LYS A C 1
ATOM 1733 O O . LYS A 1 229 ? -37.135 6.023 28.729 1.00 83.56 229 LYS A O 1
ATOM 1738 N N . ALA A 1 230 ? -36.420 4.904 26.920 1.00 83.88 230 ALA A N 1
ATOM 1739 C CA . ALA A 1 230 ? -37.350 5.535 25.986 1.00 83.88 230 ALA A CA 1
ATOM 1740 C C . ALA A 1 230 ? -38.825 5.289 26.362 1.00 83.88 230 ALA A C 1
ATOM 1742 O O . ALA A 1 230 ? -39.658 6.169 26.186 1.00 83.88 230 ALA A O 1
ATOM 1743 N N . THR A 1 231 ? -39.145 4.117 26.920 1.00 80.81 231 THR A N 1
ATOM 1744 C CA . THR A 1 231 ? -40.502 3.776 27.384 1.00 80.81 231 THR A CA 1
ATOM 1745 C C . THR A 1 231 ? -40.896 4.539 28.657 1.00 80.81 231 THR A C 1
ATOM 1747 O O . THR A 1 231 ? -42.059 4.900 28.811 1.00 80.81 231 THR A O 1
ATOM 1750 N N . VAL A 1 232 ? -39.948 4.797 29.566 1.00 76.19 232 VAL A N 1
ATOM 1751 C CA . VAL A 1 232 ? -40.170 5.590 30.793 1.00 76.19 232 VAL A CA 1
ATOM 1752 C C . VAL A 1 232 ? -40.277 7.088 30.482 1.00 76.19 232 VAL A C 1
ATOM 1754 O O . VAL A 1 232 ? -41.054 7.801 31.116 1.00 76.19 232 VAL A O 1
ATOM 1757 N N . GLU A 1 233 ? -39.535 7.565 29.481 1.00 73.94 233 GLU A N 1
ATOM 1758 C CA . GLU A 1 233 ? -39.566 8.959 29.024 1.00 73.94 233 GLU A CA 1
ATOM 1759 C C . GLU A 1 233 ? -40.780 9.281 28.120 1.00 73.94 233 GLU A C 1
ATOM 1761 O O . GLU A 1 233 ? -41.051 10.457 27.880 1.00 73.94 233 GLU A O 1
ATOM 1766 N N . ASP A 1 234 ? -41.548 8.280 27.663 1.00 80.00 234 ASP A N 1
ATOM 1767 C CA . ASP A 1 234 ? -42.758 8.470 26.846 1.00 80.00 234 ASP A CA 1
ATOM 1768 C C . ASP A 1 234 ? -43.900 9.129 27.651 1.00 80.00 234 ASP A C 1
ATOM 1770 O O . ASP A 1 234 ? -44.377 8.613 28.670 1.00 80.00 234 ASP A O 1
ATOM 1774 N N . GLU A 1 235 ? -44.386 10.274 27.161 1.00 66.94 235 GLU A N 1
ATOM 1775 C CA . GLU A 1 235 ? -45.421 11.101 27.799 1.00 66.94 235 GLU A CA 1
ATOM 1776 C C . GLU A 1 235 ? -46.740 10.348 28.066 1.00 66.94 235 GLU A C 1
ATOM 1778 O O . GLU A 1 235 ? -47.475 10.693 28.993 1.00 66.94 235 GLU A O 1
ATOM 1783 N N . LYS A 1 236 ? -47.054 9.283 27.308 1.00 68.25 236 LYS A N 1
ATOM 1784 C CA . LYS A 1 236 ? -48.271 8.474 27.526 1.00 68.25 236 LYS A CA 1
ATOM 1785 C C . LYS A 1 236 ? -48.178 7.554 28.743 1.00 68.25 236 LYS A C 1
ATOM 1787 O O . LYS A 1 236 ? -49.216 7.106 29.241 1.00 68.25 236 LYS A O 1
ATOM 1792 N N . LEU A 1 237 ? -46.967 7.239 29.202 1.00 62.94 237 LEU A N 1
ATOM 1793 C CA . LEU A 1 237 ? -46.703 6.352 30.340 1.00 62.94 237 LEU A CA 1
ATOM 1794 C C . LEU A 1 237 ? -46.243 7.111 31.590 1.00 62.94 237 LEU A C 1
ATOM 1796 O O . LEU A 1 237 ? -46.456 6.609 32.694 1.00 62.94 237 LEU A O 1
ATOM 1800 N N . GLN A 1 238 ? -45.743 8.344 31.448 1.00 61.16 238 GLN A N 1
ATOM 1801 C CA . GLN A 1 238 ? -45.337 9.208 32.568 1.00 61.16 238 GLN A CA 1
ATOM 1802 C C . GLN A 1 238 ? -46.415 9.428 33.642 1.00 61.16 238 GLN A C 1
ATOM 1804 O O . GLN A 1 238 ? -46.069 9.698 34.789 1.00 61.16 238 GLN A O 1
ATOM 1809 N N . GLY A 1 239 ? -47.702 9.323 33.288 1.00 63.28 239 GLY A N 1
ATOM 1810 C CA . GLY A 1 239 ? -48.824 9.462 34.225 1.00 63.28 239 GLY A CA 1
ATOM 1811 C C . GLY A 1 239 ? -49.239 8.171 34.947 1.00 63.28 239 GLY A C 1
ATOM 1812 O O . GLY A 1 239 ? -50.157 8.211 35.761 1.00 63.28 239 GLY A O 1
ATOM 1813 N N . LYS A 1 240 ? -48.623 7.023 34.631 1.00 68.75 240 LYS A N 1
ATOM 1814 C CA . LYS A 1 240 ? -48.934 5.708 35.232 1.00 68.75 240 LYS A CA 1
ATOM 1815 C C . LYS A 1 240 ? -47.834 5.172 36.152 1.00 68.75 240 LYS A C 1
ATOM 1817 O O . LYS A 1 240 ? -48.042 4.139 36.781 1.00 68.75 240 LYS A O 1
ATOM 1822 N N . ILE A 1 241 ? -46.689 5.846 36.204 1.00 65.25 241 ILE A N 1
ATOM 1823 C CA . ILE A 1 241 ? -45.530 5.482 37.023 1.00 65.25 241 ILE A CA 1
ATOM 1824 C C . ILE A 1 241 ? -45.432 6.525 38.141 1.00 65.25 241 ILE A C 1
ATOM 1826 O O . ILE A 1 241 ? -45.483 7.723 37.856 1.00 65.25 241 ILE A O 1
ATOM 1830 N N . ASN A 1 242 ? -45.359 6.076 39.398 1.00 67.94 242 ASN A N 1
ATOM 1831 C CA . ASN A 1 242 ? -45.205 6.956 40.558 1.00 67.94 242 ASN A CA 1
ATOM 1832 C C . ASN A 1 242 ? -43.883 7.733 40.467 1.00 67.94 242 ASN A C 1
ATOM 1834 O O . ASN A 1 242 ? -42.896 7.210 39.959 1.00 67.94 242 ASN A O 1
ATOM 1838 N N . ASP A 1 243 ? -43.832 8.953 41.006 1.00 64.62 243 ASP A N 1
ATOM 1839 C CA . ASP A 1 243 ? -42.609 9.772 40.964 1.00 64.62 243 ASP A CA 1
ATOM 1840 C C . ASP A 1 243 ? -41.456 9.207 41.824 1.00 64.62 243 ASP A C 1
ATOM 1842 O O . ASP A 1 243 ? -40.315 9.610 41.632 1.00 64.62 243 ASP A O 1
ATOM 1846 N N . GLU A 1 244 ? -41.720 8.255 42.730 1.00 68.69 244 GLU A N 1
ATOM 1847 C CA . GLU A 1 244 ? -40.677 7.491 43.443 1.00 68.69 244 GLU A CA 1
ATOM 1848 C C . GLU A 1 244 ? -40.059 6.360 42.592 1.00 68.69 244 GLU A C 1
ATOM 1850 O O . GLU A 1 244 ? -38.971 5.888 42.915 1.00 68.69 244 GLU A O 1
ATOM 1855 N N . ASP A 1 245 ? -40.732 5.942 41.510 1.00 64.69 245 ASP A N 1
ATOM 1856 C CA . ASP A 1 245 ? -40.341 4.826 40.632 1.00 64.69 245 ASP A CA 1
ATOM 1857 C C . ASP A 1 245 ? -39.770 5.291 39.268 1.00 64.69 245 ASP A C 1
ATOM 1859 O O . ASP A 1 245 ? -39.463 4.456 38.410 1.00 64.69 245 ASP A O 1
ATOM 1863 N N . LYS A 1 246 ? -39.657 6.610 39.043 1.00 56.31 246 LYS A N 1
ATOM 1864 C CA . LYS A 1 246 ? -39.004 7.236 37.874 1.00 56.31 246 LYS A CA 1
ATOM 1865 C C . LYS A 1 246 ? -37.502 7.403 38.086 1.00 56.31 246 LYS A C 1
ATOM 1867 O O . LYS A 1 246 ? -36.764 7.192 37.097 1.00 56.31 246 LYS A O 1
#

Secondary structure (DSSP, 8-state):
-HHHHHHHHSS---EEEEEE-TT--HHHHHHHHHHHHHTT-EEEEEEEHHHHHHHHHHTTSSSSHHHHHHTHHHHHHHHHHHT--GGG----B--SGGGG-HHHHHHHHHHTTTPPPB-SS-TTTHHHHHHHHHHHHHTT-TT----S----EEEEEEE-TT--EEEEEEETTT--EEEEEE---S-PPPHHHHHHHHHHHHHHHHHHHHHHHHHHHHHHHHHHHHHHHHHHH-TTTTTTS-TT--

Radius of gyration: 29.66 Å; Cα contacts (8 Å, |Δi|>4): 187; chains: 1; bounding box: 70×63×75 Å